Protein AF-A0AA36HQK8-F1 (afdb_monomer)

Organism: NCBI:txid2562239

Mean predicted aligned error: 10.28 Å

pLDDT: mean 77.45, std 20.71, range [26.75, 97.0]

Structure (mmCIF, N/CA/C/O backbone):
data_AF-A0AA36HQK8-F1
#
_entry.id   AF-A0AA36HQK8-F1
#
loop_
_atom_site.group_PDB
_atom_site.id
_atom_site.type_symbol
_atom_site.label_atom_id
_atom_site.label_alt_id
_atom_site.label_comp_id
_atom_site.label_asym_id
_atom_site.label_entity_id
_atom_site.label_seq_id
_atom_site.pdbx_PDB_ins_code
_atom_site.Cartn_x
_atom_site.Cartn_y
_atom_site.Cartn_z
_atom_site.occupancy
_atom_site.B_iso_or_equiv
_atom_site.auth_seq_id
_atom_site.auth_comp_id
_atom_site.auth_asym_id
_atom_site.auth_atom_id
_atom_site.pdbx_PDB_model_num
ATOM 1 N N . MET A 1 1 ? -2.367 -2.718 2.843 1.00 91.06 1 MET A N 1
ATOM 2 C CA . MET A 1 1 ? -2.441 -1.240 2.971 1.00 91.06 1 MET A CA 1
ATOM 3 C C . MET A 1 1 ? -1.876 -0.612 1.713 1.00 91.06 1 MET A C 1
ATOM 5 O O . MET A 1 1 ? -0.936 -1.169 1.162 1.00 91.06 1 MET A O 1
ATOM 9 N N . LEU A 1 2 ? -2.442 0.504 1.260 1.00 94.44 2 LEU A N 1
ATOM 10 C CA . LEU A 1 2 ? -1.928 1.263 0.122 1.00 94.44 2 LEU A CA 1
ATOM 11 C C . LEU A 1 2 ? -0.800 2.199 0.573 1.00 94.44 2 LEU A C 1
ATOM 13 O O . LEU A 1 2 ? -0.720 2.584 1.739 1.00 94.44 2 LEU A O 1
ATOM 17 N N . ARG A 1 3 ? 0.065 2.565 -0.368 1.00 92.31 3 ARG A N 1
ATOM 18 C CA . ARG A 1 3 ? 1.167 3.518 -0.203 1.00 92.31 3 ARG A CA 1
ATOM 19 C C . ARG A 1 3 ? 1.374 4.241 -1.529 1.00 92.31 3 ARG A C 1
ATOM 21 O O . ARG A 1 3 ? 1.108 3.632 -2.564 1.00 92.31 3 ARG A O 1
ATOM 28 N N . GLN A 1 4 ? 1.853 5.486 -1.499 1.00 91.44 4 GLN A N 1
ATOM 29 C CA . GLN A 1 4 ? 2.220 6.213 -2.719 1.00 91.44 4 GLN A CA 1
ATOM 30 C C . GLN A 1 4 ? 3.116 5.331 -3.613 1.00 91.44 4 GLN A C 1
ATOM 32 O O . GLN A 1 4 ? 4.116 4.816 -3.093 1.00 91.44 4 GLN A O 1
ATOM 37 N N . PRO A 1 5 ? 2.793 5.135 -4.908 1.00 91.75 5 PRO A N 1
ATOM 38 C CA . PRO A 1 5 ? 3.464 4.151 -5.763 1.00 91.75 5 PRO A CA 1
ATOM 39 C C . PRO A 1 5 ? 4.990 4.279 -5.773 1.00 91.75 5 PRO A C 1
ATOM 41 O O . PRO A 1 5 ? 5.706 3.312 -5.518 1.00 91.75 5 PRO A O 1
ATOM 44 N N . GLU A 1 6 ? 5.522 5.488 -5.937 1.00 90.12 6 GLU A N 1
ATOM 45 C CA . GLU A 1 6 ? 6.967 5.720 -5.989 1.00 90.12 6 GLU A CA 1
ATOM 46 C C . GLU A 1 6 ? 7.636 5.400 -4.645 1.00 90.12 6 GLU A C 1
ATOM 48 O O . GLU A 1 6 ? 8.726 4.832 -4.591 1.00 90.12 6 GLU A O 1
ATOM 53 N N . GLN A 1 7 ? 6.964 5.716 -3.535 1.00 89.69 7 GLN A N 1
ATOM 54 C CA . GLN A 1 7 ? 7.450 5.394 -2.193 1.00 89.69 7 GLN A CA 1
ATOM 55 C C . GLN A 1 7 ? 7.366 3.894 -1.894 1.00 89.69 7 GLN A C 1
ATOM 57 O O . GLN A 1 7 ? 8.200 3.374 -1.148 1.00 89.69 7 GLN A O 1
ATOM 62 N N . ARG A 1 8 ? 6.383 3.190 -2.468 1.00 90.50 8 ARG A N 1
ATOM 63 C CA . ARG A 1 8 ? 6.256 1.729 -2.404 1.00 90.50 8 ARG A CA 1
ATOM 64 C C . ARG A 1 8 ? 7.428 1.064 -3.122 1.00 90.50 8 ARG A C 1
ATOM 66 O O . ARG A 1 8 ? 8.119 0.266 -2.493 1.00 90.50 8 ARG A O 1
ATOM 73 N N . VAL A 1 9 ? 7.708 1.472 -4.359 1.00 89.44 9 VAL A N 1
ATOM 74 C CA . VAL A 1 9 ? 8.843 0.989 -5.161 1.00 89.44 9 VAL A CA 1
ATOM 75 C C . VAL A 1 9 ? 10.172 1.236 -4.448 1.00 89.44 9 VAL A C 1
ATOM 77 O O . VAL A 1 9 ? 10.951 0.304 -4.263 1.00 89.44 9 VAL A O 1
ATOM 80 N N . LEU A 1 10 ? 10.428 2.467 -3.989 1.00 88.81 10 LEU A N 1
ATOM 81 C CA . LEU A 1 10 ? 11.666 2.803 -3.274 1.00 88.81 10 LEU A CA 1
ATOM 82 C C . LEU A 1 10 ? 11.820 1.967 -2.004 1.00 88.81 10 LEU A C 1
ATOM 84 O O . LEU A 1 10 ? 12.882 1.411 -1.739 1.00 88.81 10 LEU A O 1
ATOM 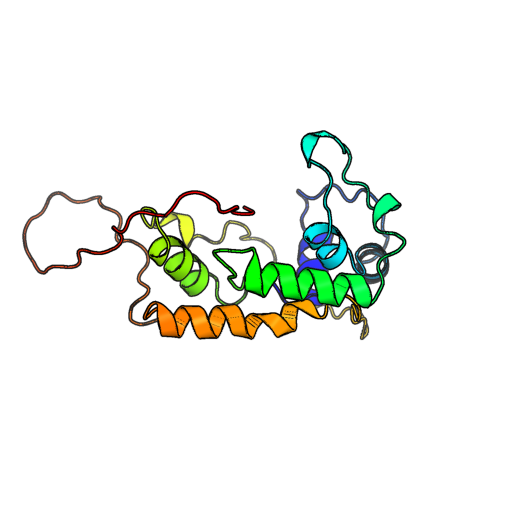88 N N . SER A 1 11 ? 10.745 1.836 -1.229 1.00 86.69 11 SER A N 1
ATOM 89 C CA . SER A 1 11 ? 10.781 1.029 -0.019 1.00 86.69 11 SER A CA 1
ATOM 90 C C . SER A 1 11 ? 11.040 -0.440 -0.293 1.00 86.69 11 SER A C 1
ATOM 92 O O . SER A 1 11 ? 11.666 -1.063 0.553 1.00 86.69 11 SER A O 1
ATOM 94 N N . ALA A 1 12 ? 10.538 -0.991 -1.398 1.00 86.81 12 ALA A N 1
ATOM 95 C CA . ALA A 1 12 ? 10.817 -2.366 -1.782 1.00 86.81 12 ALA A CA 1
ATOM 96 C C . ALA A 1 12 ? 12.273 -2.507 -2.242 1.00 86.81 12 ALA A C 1
ATOM 98 O O . ALA A 1 12 ? 12.980 -3.354 -1.711 1.00 86.81 12 ALA A O 1
ATOM 99 N N . TYR A 1 13 ? 12.746 -1.625 -3.133 1.00 87.38 13 TYR A N 1
ATOM 100 C CA . TYR A 1 13 ? 14.110 -1.623 -3.685 1.00 87.38 13 TYR A CA 1
ATOM 101 C C . TYR A 1 13 ? 15.212 -1.617 -2.619 1.00 87.38 13 TYR A C 1
ATOM 103 O O . TYR A 1 13 ? 16.259 -2.231 -2.773 1.00 87.38 13 TYR A O 1
ATOM 111 N N . PHE A 1 14 ? 15.000 -0.882 -1.536 1.00 85.81 14 PHE A N 1
ATOM 112 C CA . PHE A 1 14 ? 16.008 -0.710 -0.499 1.00 85.81 14 PHE A CA 1
ATOM 113 C C . PHE A 1 14 ? 15.762 -1.589 0.739 1.00 85.81 14 PHE A C 1
ATOM 115 O O . PHE A 1 14 ? 16.477 -1.436 1.732 1.00 85.81 14 PHE A O 1
ATOM 122 N N . ASP A 1 15 ? 14.751 -2.463 0.728 1.00 83.56 15 ASP A N 1
ATOM 123 C CA . ASP A 1 15 ? 14.510 -3.409 1.818 1.00 83.56 15 ASP A CA 1
ATOM 124 C C . ASP A 1 15 ? 15.453 -4.616 1.660 1.00 83.56 15 ASP A C 1
ATOM 126 O O . ASP A 1 15 ? 15.268 -5.424 0.751 1.00 83.56 15 ASP A O 1
ATOM 130 N N . PRO A 1 16 ? 16.451 -4.797 2.549 1.00 80.25 16 PRO A N 1
ATOM 131 C CA . PRO A 1 16 ? 17.422 -5.883 2.423 1.00 80.25 16 PRO A CA 1
ATOM 132 C C . PRO A 1 16 ? 16.808 -7.271 2.654 1.00 80.25 16 PRO A C 1
ATOM 134 O O . PRO A 1 16 ? 17.470 -8.277 2.400 1.00 80.25 16 PRO A O 1
ATOM 137 N N . SER A 1 17 ? 15.582 -7.344 3.186 1.00 76.25 17 SER A N 1
ATOM 138 C CA . SER A 1 17 ? 14.844 -8.600 3.342 1.00 76.25 17 SER A CA 1
ATOM 139 C C . SER A 1 17 ? 14.123 -9.023 2.064 1.00 76.25 17 SER A C 1
ATOM 141 O O . SER A 1 17 ? 13.784 -10.199 1.918 1.00 76.25 17 SER A O 1
ATOM 143 N N . PHE A 1 18 ? 13.918 -8.095 1.126 1.00 71.25 18 PHE A N 1
ATOM 144 C CA . PHE A 1 18 ? 13.283 -8.392 -0.143 1.00 71.25 18 PHE A CA 1
ATOM 145 C C . PHE A 1 18 ? 14.311 -9.009 -1.091 1.00 71.25 18 PHE A C 1
ATOM 147 O O . PHE A 1 18 ? 15.292 -8.382 -1.487 1.00 71.25 18 PHE A O 1
ATOM 154 N N . GLN A 1 19 ? 14.098 -10.269 -1.468 1.00 65.88 19 GLN A N 1
ATOM 155 C CA . GLN A 1 19 ? 14.876 -10.872 -2.543 1.00 65.88 19 GLN A CA 1
ATOM 156 C C . GLN A 1 19 ? 14.374 -10.286 -3.860 1.00 65.88 19 GLN A C 1
ATOM 158 O O . GLN A 1 19 ? 13.309 -10.661 -4.347 1.00 65.88 19 GLN A O 1
ATOM 163 N N . HIS A 1 20 ? 15.119 -9.340 -4.430 1.00 66.00 20 HIS A N 1
ATOM 164 C CA . HIS A 1 20 ? 14.813 -8.848 -5.768 1.00 66.00 20 HIS A CA 1
ATOM 165 C C . HIS A 1 20 ? 14.970 -10.003 -6.761 1.00 66.00 20 HIS A C 1
ATOM 167 O O . HIS A 1 20 ? 16.081 -10.447 -7.047 1.00 66.00 20 HIS A O 1
ATOM 173 N N . TYR A 1 21 ? 13.848 -10.504 -7.282 1.00 64.94 21 TYR A N 1
ATOM 174 C CA . TYR A 1 21 ? 13.846 -11.546 -8.313 1.00 64.94 21 TYR A CA 1
ATOM 175 C C . TYR A 1 21 ? 14.520 -11.080 -9.608 1.00 64.94 21 TYR A C 1
ATOM 177 O O . TYR A 1 21 ? 15.039 -11.900 -10.366 1.00 64.94 21 TYR A O 1
ATOM 185 N N . HIS A 1 22 ? 14.556 -9.766 -9.831 1.00 67.62 22 HIS A N 1
ATOM 186 C CA . HIS A 1 22 ? 15.327 -9.148 -10.894 1.00 67.62 22 HIS A CA 1
ATOM 187 C C . HIS A 1 22 ? 16.462 -8.325 -10.291 1.00 67.62 22 HIS A C 1
ATOM 189 O O . HIS A 1 22 ? 16.187 -7.396 -9.527 1.00 67.62 22 HIS A O 1
ATOM 195 N N . PRO A 1 23 ? 17.728 -8.635 -10.619 1.00 74.31 23 PRO A N 1
ATOM 196 C CA . PRO A 1 23 ? 18.802 -7.705 -10.339 1.00 74.31 23 PRO A CA 1
ATOM 197 C C . PRO A 1 23 ? 18.528 -6.429 -11.138 1.00 74.31 23 PRO A C 1
ATOM 199 O O . PRO A 1 23 ? 18.325 -6.482 -12.348 1.00 74.31 23 PRO A O 1
ATOM 202 N N . SER A 1 24 ? 18.492 -5.305 -10.442 1.00 83.31 24 SER A N 1
ATOM 203 C CA . SER A 1 24 ? 18.402 -3.973 -11.027 1.00 83.31 24 SER A CA 1
ATOM 204 C C . SER A 1 24 ? 19.570 -3.160 -10.497 1.00 83.31 24 SER A C 1
ATOM 206 O O . SER A 1 24 ? 19.800 -3.146 -9.285 1.00 83.31 24 SER A O 1
ATOM 208 N N . ASP A 1 25 ? 20.273 -2.459 -11.375 1.00 86.25 25 ASP A N 1
ATOM 209 C CA . ASP A 1 25 ? 21.445 -1.664 -11.006 1.00 86.25 25 ASP A CA 1
ATOM 210 C C . ASP A 1 25 ? 21.048 -0.322 -10.364 1.00 86.25 25 ASP A C 1
ATOM 212 O O . ASP A 1 25 ? 21.881 0.388 -9.792 1.00 86.25 25 ASP A O 1
ATOM 216 N N . SER A 1 26 ? 19.766 0.051 -10.456 1.00 90.25 26 SER A N 1
ATOM 217 C CA . SER A 1 26 ? 19.233 1.287 -9.888 1.00 90.25 26 SER A CA 1
ATOM 218 C C . SER A 1 26 ? 17.761 1.182 -9.484 1.00 90.25 26 SER A C 1
ATOM 220 O O . SER A 1 26 ? 16.998 0.396 -10.042 1.00 90.25 26 SER A O 1
ATOM 222 N N . ALA A 1 27 ? 17.331 2.069 -8.580 1.00 89.50 27 ALA A N 1
ATOM 223 C CA . ALA A 1 27 ? 15.929 2.189 -8.177 1.00 89.50 27 ALA A CA 1
ATOM 224 C C . ALA A 1 27 ? 14.989 2.555 -9.343 1.00 89.50 27 ALA A C 1
ATOM 226 O O . ALA A 1 27 ? 13.825 2.173 -9.328 1.00 89.50 27 ALA A O 1
ATOM 227 N N . LEU A 1 28 ? 15.479 3.288 -10.353 1.00 92.44 28 LEU A N 1
ATOM 228 C CA . LEU A 1 28 ? 14.686 3.636 -11.538 1.00 92.44 28 LEU A CA 1
ATOM 229 C C . LEU A 1 28 ? 14.453 2.415 -12.434 1.00 92.44 28 LEU A C 1
ATOM 231 O O . LEU A 1 28 ? 13.341 2.197 -12.899 1.00 92.44 28 LEU A O 1
ATOM 235 N N . GLU A 1 29 ? 15.488 1.606 -12.657 1.00 91.12 29 GLU A N 1
ATOM 236 C CA . GLU A 1 29 ? 15.342 0.341 -13.383 1.00 91.12 29 GLU A CA 1
ATOM 237 C C . GLU A 1 29 ? 14.384 -0.600 -12.646 1.00 91.12 29 GLU A C 1
ATOM 239 O O . GLU A 1 29 ? 13.479 -1.161 -13.260 1.00 91.12 29 GLU A O 1
ATOM 244 N N . TYR A 1 30 ? 14.515 -0.691 -11.319 1.00 90.19 30 TYR A N 1
ATOM 245 C CA . TYR A 1 30 ? 13.578 -1.439 -10.488 1.00 90.19 30 TYR A CA 1
ATOM 246 C C . TYR A 1 30 ? 12.136 -0.929 -10.624 1.00 90.19 30 TYR A C 1
ATOM 248 O O . TYR A 1 30 ? 11.220 -1.732 -10.760 1.00 90.19 30 TYR A O 1
ATOM 256 N N . ALA A 1 31 ? 11.923 0.390 -10.661 1.00 91.62 31 ALA A N 1
ATOM 257 C CA . ALA A 1 31 ? 10.598 0.986 -10.840 1.00 91.62 31 ALA A CA 1
ATOM 258 C C . ALA A 1 31 ? 9.926 0.569 -12.157 1.00 91.62 31 ALA A C 1
ATOM 260 O O . ALA A 1 31 ? 8.733 0.274 -12.183 1.00 91.62 31 ALA A O 1
ATOM 261 N N . HIS A 1 32 ? 10.696 0.492 -13.245 1.00 90.44 32 HIS A N 1
ATOM 262 C CA . HIS A 1 32 ? 10.189 -0.001 -14.526 1.00 90.44 32 HIS A CA 1
ATOM 263 C C . HIS A 1 32 ? 9.825 -1.488 -14.487 1.00 90.44 32 HIS A C 1
ATOM 265 O O . HIS A 1 32 ? 8.866 -1.892 -15.135 1.00 90.44 32 HIS A O 1
ATOM 271 N N . ILE A 1 33 ? 10.564 -2.293 -13.721 1.00 87.69 33 ILE A N 1
ATOM 272 C CA . ILE A 1 33 ? 10.259 -3.716 -13.521 1.00 87.69 33 ILE A CA 1
ATOM 273 C C . ILE A 1 33 ? 9.001 -3.893 -12.657 1.00 87.69 33 ILE A C 1
ATOM 275 O O . ILE A 1 33 ? 8.210 -4.795 -12.910 1.00 87.69 33 ILE A O 1
ATOM 279 N N . ASP A 1 34 ? 8.807 -3.033 -11.657 1.00 88.38 34 ASP A N 1
ATOM 280 C CA . ASP A 1 34 ? 7.681 -3.088 -10.713 1.00 88.38 34 ASP A CA 1
ATOM 281 C C . ASP A 1 34 ? 6.390 -2.438 -11.251 1.00 88.38 34 ASP A C 1
ATOM 283 O O . ASP A 1 34 ? 5.358 -2.447 -10.578 1.00 88.38 34 ASP A O 1
ATOM 287 N N . THR A 1 35 ? 6.438 -1.860 -12.457 1.00 90.12 35 THR A N 1
ATOM 288 C CA . THR A 1 35 ? 5.304 -1.147 -13.065 1.00 90.12 35 THR A CA 1
ATOM 289 C C . THR A 1 35 ? 4.093 -2.069 -13.201 1.00 90.12 35 THR A C 1
ATOM 291 O O . THR A 1 35 ? 4.190 -3.157 -13.765 1.00 90.12 35 THR A O 1
ATOM 294 N N . GLY A 1 36 ? 2.939 -1.637 -12.689 1.00 90.44 36 GLY A N 1
ATOM 295 C CA . GLY A 1 36 ? 1.689 -2.397 -12.744 1.00 90.44 36 GLY A CA 1
ATOM 296 C C . GLY A 1 36 ? 1.632 -3.609 -11.807 1.00 90.44 36 GLY A C 1
ATOM 297 O O . GLY A 1 36 ? 0.609 -4.298 -11.773 1.00 90.44 36 GLY A O 1
ATOM 298 N N . LEU A 1 37 ? 2.669 -3.874 -11.000 1.00 88.88 37 LEU A N 1
ATOM 299 C CA . LEU A 1 37 ? 2.714 -5.074 -10.164 1.00 88.88 37 LEU A CA 1
ATOM 300 C C . LEU A 1 37 ? 1.581 -5.115 -9.132 1.00 88.88 37 LEU A C 1
ATOM 302 O O . LEU A 1 37 ? 0.961 -6.161 -8.950 1.00 88.88 37 LEU A O 1
ATOM 306 N N . THR A 1 38 ? 1.261 -3.990 -8.485 1.00 90.62 38 THR A N 1
ATOM 307 C CA . THR A 1 38 ? 0.157 -3.951 -7.507 1.00 90.62 38 THR A CA 1
ATOM 308 C C . THR A 1 38 ? -1.186 -4.237 -8.162 1.00 90.62 38 THR A C 1
ATOM 310 O O . THR A 1 38 ? -2.018 -4.939 -7.590 1.00 90.62 38 THR A O 1
ATOM 313 N N . VAL A 1 39 ? -1.401 -3.705 -9.368 1.00 93.19 39 VAL A N 1
ATOM 314 C CA . VAL A 1 39 ? -2.618 -3.958 -10.141 1.00 93.19 39 VAL A CA 1
ATOM 315 C C . VAL A 1 39 ? -2.727 -5.443 -10.444 1.00 93.19 39 VAL A C 1
ATOM 317 O O . VAL A 1 39 ? -3.738 -6.044 -10.094 1.00 93.19 39 VAL A O 1
ATOM 320 N N . CYS A 1 40 ? -1.659 -6.040 -10.978 1.00 91.00 40 CYS A N 1
ATOM 321 C CA . CYS A 1 40 ? -1.598 -7.473 -11.237 1.00 91.00 40 CYS A CA 1
ATOM 322 C C . CYS A 1 40 ? -1.925 -8.292 -9.983 1.00 91.00 40 CYS A C 1
ATOM 324 O O . CYS A 1 40 ? -2.761 -9.185 -10.032 1.00 91.00 40 CYS A O 1
ATOM 326 N N . GLN A 1 41 ? -1.315 -7.968 -8.838 1.00 87.12 41 GLN A N 1
ATOM 327 C CA . GLN A 1 41 ? -1.554 -8.671 -7.573 1.00 87.12 41 GLN A CA 1
ATOM 328 C C . GLN A 1 41 ? -3.014 -8.590 -7.110 1.00 87.12 41 GLN A C 1
ATOM 330 O O . GLN A 1 41 ? -3.524 -9.543 -6.526 1.00 87.12 41 GLN A O 1
ATOM 335 N N . LEU A 1 42 ? -3.692 -7.466 -7.353 1.00 90.62 42 LEU A N 1
ATOM 336 C CA . LEU A 1 42 ? -5.093 -7.282 -6.974 1.00 90.62 42 LEU A CA 1
ATOM 337 C C . LEU A 1 42 ? -6.060 -7.965 -7.945 1.00 90.62 42 LEU A C 1
ATOM 339 O O . LEU A 1 42 ? -7.106 -8.455 -7.511 1.00 90.62 42 LEU A O 1
ATOM 343 N N . THR A 1 43 ? -5.738 -8.004 -9.237 1.00 91.62 43 THR A N 1
ATOM 344 C CA . THR A 1 43 ? -6.546 -8.691 -10.256 1.00 91.62 43 THR A CA 1
ATOM 345 C C . THR A 1 43 ? -6.236 -10.179 -10.370 1.00 91.62 43 THR A C 1
ATOM 347 O O . THR A 1 43 ? -6.974 -10.909 -11.029 1.00 91.62 43 THR A O 1
ATOM 350 N N . TRP A 1 44 ? -5.192 -10.648 -9.689 1.00 86.69 44 TRP A N 1
ATOM 351 C CA . TRP A 1 44 ? -4.779 -12.038 -9.703 1.00 86.69 44 TRP A CA 1
ATOM 352 C C . TRP A 1 44 ? -5.861 -12.970 -9.151 1.00 86.69 44 TRP A C 1
ATOM 354 O O . TRP A 1 44 ? -6.240 -12.883 -7.984 1.00 86.69 44 TRP A O 1
ATOM 364 N N . ASP A 1 45 ? -6.329 -13.898 -9.984 1.00 82.38 45 ASP A N 1
ATOM 365 C CA . ASP A 1 45 ? -7.386 -14.853 -9.621 1.00 82.38 45 ASP A CA 1
ATOM 366 C C . ASP A 1 45 ? -6.874 -16.262 -9.309 1.00 82.38 45 ASP A C 1
ATOM 368 O O . ASP A 1 45 ? -7.661 -17.131 -8.923 1.00 82.38 45 ASP A O 1
ATOM 372 N N . LYS A 1 46 ? -5.570 -16.523 -9.469 1.00 75.19 46 LYS A N 1
ATOM 373 C CA . LYS A 1 46 ? -5.017 -17.845 -9.148 1.00 75.19 46 LYS A CA 1
ATOM 374 C C . LYS A 1 46 ? -4.690 -17.956 -7.653 1.00 75.19 46 LYS A C 1
ATOM 376 O O . LYS A 1 46 ? -4.305 -16.959 -7.038 1.00 75.19 46 LYS A O 1
ATOM 381 N N . PRO A 1 47 ? -4.790 -19.158 -7.065 1.00 69.44 47 PRO A N 1
ATOM 382 C CA . PRO A 1 47 ? -4.355 -19.402 -5.694 1.00 69.44 47 PRO A CA 1
ATOM 383 C C . PRO A 1 47 ? -2.870 -19.050 -5.495 1.00 69.44 47 PRO A C 1
ATOM 385 O O . PRO A 1 47 ? -2.037 -19.348 -6.351 1.00 69.44 47 PRO A O 1
ATOM 388 N N . LEU A 1 48 ? -2.533 -18.411 -4.368 1.00 59.81 48 LEU A N 1
ATOM 389 C CA . LEU A 1 48 ? -1.159 -17.982 -4.053 1.00 59.81 48 LEU A CA 1
ATOM 390 C C . LEU A 1 48 ? -0.181 -19.161 -3.881 1.00 59.81 48 LEU A C 1
ATOM 392 O O . LEU A 1 48 ? 1.020 -18.989 -4.058 1.00 59.81 48 LEU A O 1
ATOM 396 N N . ASP A 1 49 ? -0.680 -20.349 -3.542 1.00 64.12 49 ASP A N 1
ATOM 397 C CA . ASP A 1 49 ? 0.089 -21.579 -3.328 1.00 64.12 49 ASP A CA 1
ATOM 398 C C . ASP A 1 49 ? 0.461 -22.315 -4.624 1.00 64.12 49 ASP A C 1
ATOM 400 O O . ASP A 1 49 ? 1.335 -23.182 -4.611 1.00 64.12 49 ASP A O 1
ATOM 404 N N . GLU A 1 50 ? -0.150 -21.957 -5.754 1.00 61.03 50 GLU A N 1
ATOM 405 C CA . GLU A 1 50 ? 0.143 -22.571 -7.054 1.00 61.03 50 GLU A CA 1
ATOM 406 C C . GLU A 1 50 ? 1.290 -21.881 -7.806 1.00 61.03 50 GLU A C 1
ATOM 408 O O . GLU A 1 50 ? 1.679 -22.332 -8.887 1.00 61.03 50 GLU A O 1
ATOM 413 N N . VAL A 1 51 ? 1.839 -20.789 -7.264 1.00 55.28 51 VAL A N 1
ATOM 414 C CA . VAL A 1 51 ? 2.753 -19.920 -8.011 1.00 55.28 51 VAL A CA 1
ATOM 415 C C . VAL A 1 51 ? 3.926 -19.456 -7.155 1.00 55.28 51 VAL A C 1
ATOM 417 O O . VAL A 1 51 ? 4.081 -18.280 -6.833 1.00 55.28 51 VAL A O 1
ATOM 420 N N . GLU A 1 52 ? 4.794 -20.405 -6.804 1.00 54.56 52 GLU A N 1
ATOM 421 C CA . GLU A 1 52 ? 6.168 -20.075 -6.432 1.00 54.56 52 GLU A CA 1
ATOM 422 C C . GLU A 1 52 ? 7.122 -20.202 -7.632 1.00 54.56 52 GLU A C 1
ATOM 424 O O . GLU A 1 52 ? 7.127 -21.235 -8.312 1.00 54.56 52 GLU A O 1
ATOM 429 N N . PRO A 1 53 ? 7.989 -19.198 -7.865 1.00 56.06 53 PRO A N 1
ATOM 430 C CA . PRO A 1 53 ? 7.958 -17.854 -7.283 1.00 56.06 53 PRO A CA 1
ATOM 431 C C . PRO A 1 53 ? 6.872 -16.992 -7.950 1.00 56.06 53 PRO A C 1
ATOM 433 O O . PRO A 1 53 ? 6.620 -17.158 -9.145 1.00 56.06 53 PRO A O 1
ATOM 436 N N . LEU A 1 54 ? 6.269 -16.065 -7.184 1.00 55.16 54 LEU A N 1
ATOM 437 C CA . LEU A 1 54 ? 5.275 -15.087 -7.658 1.00 55.16 54 LEU A CA 1
ATOM 438 C C . LEU A 1 54 ? 5.671 -14.571 -9.050 1.00 55.16 54 LEU A C 1
ATOM 440 O O . LEU A 1 54 ? 6.749 -13.981 -9.195 1.00 55.16 54 LEU A O 1
ATOM 444 N N . PRO A 1 55 ? 4.870 -14.812 -10.097 1.00 54.50 55 PRO A N 1
ATOM 445 C CA . PRO A 1 55 ? 5.359 -14.649 -11.447 1.00 54.50 55 PRO A CA 1
ATOM 446 C C . PRO A 1 55 ? 5.233 -13.182 -11.845 1.00 54.50 55 PRO A C 1
ATOM 448 O O . PRO A 1 55 ? 4.281 -12.779 -12.504 1.00 54.50 55 PRO A O 1
ATOM 451 N N . LEU A 1 56 ? 6.273 -12.397 -11.566 1.00 57.22 56 LEU A N 1
ATOM 452 C CA . LEU A 1 56 ? 6.526 -11.136 -12.278 1.00 57.22 56 LEU A CA 1
ATOM 453 C C . LEU A 1 56 ? 6.423 -11.334 -13.804 1.00 57.22 56 LEU A C 1
ATOM 455 O O . LEU A 1 56 ? 5.973 -10.451 -14.522 1.00 57.22 56 LEU A O 1
ATOM 459 N N . LYS A 1 57 ? 6.745 -12.542 -14.294 1.00 59.09 57 LYS A N 1
ATOM 460 C CA . LYS A 1 57 ? 6.582 -12.943 -15.697 1.00 59.09 57 LYS A CA 1
ATOM 461 C C . LYS A 1 57 ? 5.127 -12.960 -16.184 1.00 59.09 57 LYS A C 1
ATOM 463 O O . LYS A 1 57 ? 4.894 -12.712 -17.359 1.00 59.09 57 LYS A O 1
ATOM 468 N N . GLU A 1 58 ? 4.170 -13.298 -15.330 1.00 68.81 58 GLU A N 1
ATOM 469 C CA . GLU A 1 58 ? 2.751 -13.341 -15.707 1.00 68.81 58 GLU A CA 1
ATOM 470 C C . GLU A 1 58 ? 2.064 -11.980 -15.499 1.00 68.81 58 GLU A C 1
ATOM 472 O O . GLU A 1 58 ? 0.983 -11.765 -16.031 1.00 68.81 58 GLU A O 1
ATOM 477 N N . CYS A 1 59 ? 2.722 -11.042 -14.812 1.00 78.44 59 CYS A N 1
ATOM 478 C CA . CYS A 1 59 ? 2.310 -9.640 -14.716 1.00 78.44 59 CYS A CA 1
ATOM 479 C C . CYS A 1 59 ? 2.870 -8.760 -15.850 1.00 78.44 59 CYS A C 1
ATOM 481 O O . CYS A 1 59 ? 2.845 -7.539 -15.743 1.00 78.44 59 CYS A O 1
ATOM 483 N N . ALA A 1 60 ? 3.406 -9.351 -16.924 1.00 73.69 60 ALA A N 1
ATOM 484 C CA . ALA A 1 60 ? 3.995 -8.596 -18.032 1.00 73.69 60 ALA A CA 1
ATOM 485 C C . ALA A 1 60 ? 2.953 -7.849 -18.890 1.00 73.69 60 ALA A C 1
ATOM 487 O O . ALA A 1 60 ? 3.306 -6.878 -19.555 1.00 73.69 60 ALA A O 1
ATOM 488 N N . ASP A 1 61 ? 1.691 -8.285 -18.848 1.00 84.06 61 ASP A N 1
ATOM 489 C CA . ASP A 1 61 ? 0.616 -7.826 -19.735 1.00 84.06 61 ASP A CA 1
ATOM 490 C C . ASP A 1 61 ? -0.496 -7.076 -18.967 1.00 84.06 61 ASP A C 1
ATOM 492 O O . ASP A 1 61 ? -1.676 -7.264 -19.245 1.00 84.06 61 ASP A O 1
ATOM 496 N N . VAL A 1 62 ? -0.140 -6.257 -17.967 1.00 90.25 62 VAL A N 1
ATOM 497 C CA . VAL A 1 62 ? -1.116 -5.426 -17.232 1.00 90.25 62 VAL A CA 1
ATOM 498 C C . VAL A 1 62 ? -1.579 -4.260 -18.105 1.00 90.25 62 VAL A C 1
ATOM 500 O O . VAL A 1 62 ? -0.769 -3.460 -18.576 1.00 90.25 62 VAL A O 1
ATOM 503 N N . GLU A 1 63 ? -2.892 -4.119 -18.265 1.00 92.56 63 GLU A N 1
ATOM 504 C CA . GLU A 1 63 ? -3.529 -3.049 -19.029 1.00 92.56 63 GLU A CA 1
ATOM 505 C C . GLU A 1 63 ? -4.374 -2.117 -18.136 1.00 92.56 63 GLU A C 1
ATOM 507 O O . GLU A 1 63 ? -4.619 -2.359 -16.954 1.00 92.56 63 GLU A O 1
ATOM 512 N N . GLU A 1 64 ? -4.878 -1.022 -18.711 1.00 92.75 64 GLU A N 1
ATOM 513 C CA . GLU A 1 64 ? -5.774 -0.080 -18.017 1.00 92.75 64 GLU A CA 1
ATOM 514 C C . GLU A 1 64 ? -7.063 -0.760 -17.511 1.00 92.75 64 GLU A C 1
ATOM 516 O O . GLU A 1 64 ? -7.597 -0.408 -16.456 1.00 92.75 64 GLU A O 1
ATOM 521 N N . ALA A 1 65 ? -7.548 -1.780 -18.228 1.00 93.94 65 ALA A N 1
ATOM 522 C CA . ALA A 1 65 ? -8.694 -2.577 -17.800 1.00 93.94 65 ALA A CA 1
ATOM 523 C C . ALA A 1 65 ? -8.431 -3.303 -16.467 1.00 93.94 65 ALA A C 1
ATOM 525 O O . ALA A 1 65 ? -9.328 -3.364 -15.622 1.00 93.94 65 ALA A O 1
ATOM 526 N N . ASP A 1 66 ? -7.204 -3.781 -16.242 1.00 93.88 66 ASP A N 1
ATOM 527 C CA . ASP A 1 66 ? -6.811 -4.404 -14.978 1.00 93.88 66 ASP A CA 1
ATOM 528 C C . ASP A 1 66 ? -6.776 -3.377 -13.848 1.00 93.88 66 ASP A C 1
ATOM 530 O O . ASP A 1 66 ? -7.247 -3.653 -12.747 1.00 93.88 66 ASP A O 1
ATOM 534 N N . ALA A 1 67 ? -6.301 -2.156 -14.114 1.00 94.00 67 ALA A N 1
ATO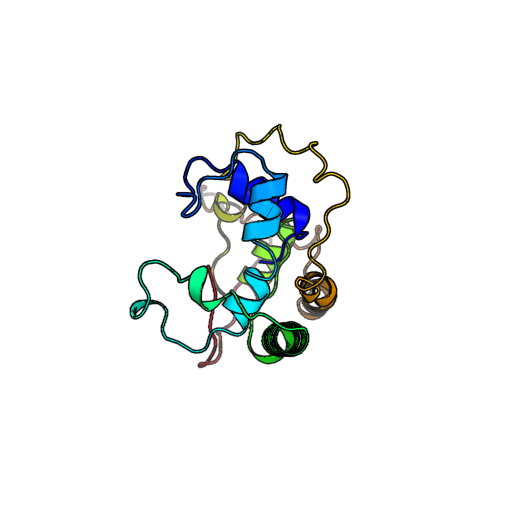M 535 C CA . ALA A 1 67 ? -6.309 -1.084 -13.118 1.00 94.00 67 ALA A CA 1
ATOM 536 C C . ALA A 1 67 ? -7.741 -0.748 -12.660 1.00 94.00 67 ALA A C 1
ATOM 538 O O . ALA A 1 67 ? -7.999 -0.570 -11.464 1.00 94.00 67 ALA A O 1
ATOM 539 N N . HIS A 1 68 ? -8.703 -0.731 -13.590 1.00 95.00 68 HIS A N 1
ATOM 540 C CA . HIS A 1 68 ? -10.120 -0.561 -13.261 1.00 95.00 68 HIS A CA 1
ATOM 541 C C . HIS A 1 68 ? -10.686 -1.718 -12.435 1.00 95.00 68 HIS A C 1
ATOM 543 O O . HIS A 1 68 ? -11.454 -1.480 -11.496 1.00 95.00 68 HIS A O 1
ATOM 549 N N . GLU A 1 69 ? -10.314 -2.955 -12.757 1.00 95.62 69 GLU A N 1
ATOM 550 C CA . GLU A 1 69 ? -10.744 -4.130 -12.002 1.00 95.62 69 GLU A CA 1
ATOM 551 C C . GLU A 1 69 ? -10.123 -4.158 -10.598 1.00 95.62 69 GLU A C 1
ATOM 553 O O . GLU A 1 69 ? -10.839 -4.379 -9.621 1.00 95.62 69 GLU A O 1
ATOM 558 N N . ALA A 1 70 ? -8.836 -3.837 -10.455 1.00 95.44 70 ALA A N 1
ATOM 559 C CA . ALA A 1 70 ? -8.169 -3.695 -9.162 1.00 95.44 70 ALA A CA 1
ATOM 560 C C . ALA A 1 70 ? -8.869 -2.647 -8.284 1.00 95.44 70 ALA A C 1
ATOM 562 O O . ALA A 1 70 ? -9.183 -2.904 -7.119 1.00 95.44 70 ALA A O 1
ATOM 563 N N . ALA A 1 71 ? -9.196 -1.487 -8.859 1.00 95.88 71 ALA A N 1
ATOM 564 C CA . ALA A 1 71 ? -9.948 -0.440 -8.178 1.00 95.88 71 ALA A CA 1
ATOM 565 C C . ALA A 1 71 ? -11.353 -0.909 -7.751 1.00 95.88 71 ALA A C 1
ATOM 567 O O . ALA A 1 71 ? -11.788 -0.650 -6.625 1.00 95.88 71 ALA A O 1
ATOM 568 N N . ARG A 1 72 ? -12.065 -1.648 -8.616 1.00 96.12 72 ARG A N 1
ATOM 569 C CA . ARG A 1 72 ? -13.363 -2.250 -8.276 1.00 96.12 72 ARG A CA 1
ATOM 570 C C . ARG A 1 72 ? -13.227 -3.240 -7.117 1.00 96.12 72 ARG A C 1
ATOM 572 O O . ARG A 1 72 ? -14.019 -3.178 -6.177 1.00 96.12 72 ARG A O 1
ATOM 579 N N . ARG A 1 73 ? -12.209 -4.106 -7.137 1.00 95.31 73 ARG A N 1
ATOM 580 C CA . ARG A 1 73 ? -11.932 -5.063 -6.055 1.00 95.31 73 ARG A CA 1
ATOM 581 C C . ARG A 1 73 ? -11.660 -4.352 -4.740 1.00 95.31 73 ARG A C 1
ATOM 583 O O . ARG A 1 73 ? -12.270 -4.730 -3.747 1.00 95.31 73 ARG A O 1
ATOM 590 N N . LEU A 1 74 ? -10.849 -3.293 -4.723 1.00 95.62 74 LEU A N 1
ATOM 591 C CA . LEU A 1 74 ? -10.630 -2.479 -3.518 1.00 95.62 74 LEU A CA 1
ATOM 592 C C . LEU A 1 74 ? -11.937 -1.909 -2.952 1.00 95.62 74 LEU A C 1
ATOM 594 O O . LEU A 1 74 ? -12.133 -1.922 -1.740 1.00 95.62 74 LEU A O 1
ATOM 598 N N . ARG A 1 75 ? -12.844 -1.444 -3.820 1.00 94.88 75 ARG A N 1
ATOM 599 C CA . ARG A 1 75 ? -14.136 -0.868 -3.413 1.00 94.88 75 ARG A CA 1
ATOM 600 C C . ARG A 1 75 ? -15.142 -1.896 -2.900 1.00 94.88 75 ARG A C 1
ATOM 602 O O . ARG A 1 75 ? -15.929 -1.572 -2.015 1.00 94.88 75 ARG A O 1
ATOM 609 N N . GLU A 1 76 ? -15.163 -3.091 -3.480 1.00 94.50 76 GLU A N 1
ATOM 610 C CA . GLU A 1 76 ? -16.268 -4.046 -3.295 1.00 94.50 76 GLU A CA 1
ATOM 611 C C . GLU A 1 76 ? -15.860 -5.337 -2.573 1.00 94.50 76 GLU A C 1
ATOM 613 O O . GLU A 1 76 ? -16.702 -5.983 -1.954 1.00 94.50 76 GLU A O 1
ATOM 618 N N . GLY A 1 77 ? -14.590 -5.730 -2.662 1.00 92.50 77 GLY A N 1
ATOM 619 C CA . GLY A 1 77 ? -14.082 -7.020 -2.188 1.00 92.50 77 GLY A CA 1
ATOM 620 C C . GLY A 1 77 ? -13.280 -6.961 -0.888 1.00 92.50 77 GLY A C 1
ATOM 621 O O . GLY A 1 77 ? -13.171 -7.975 -0.200 1.00 92.50 77 GLY A O 1
ATOM 622 N N . PHE A 1 78 ? -12.738 -5.797 -0.522 1.00 92.88 78 PHE A N 1
ATOM 623 C CA . PHE A 1 78 ? -11.927 -5.643 0.686 1.00 92.88 78 PHE A CA 1
ATOM 624 C C . PHE A 1 78 ? -12.750 -5.087 1.850 1.00 92.88 78 PHE A C 1
ATOM 626 O O . PHE A 1 78 ? -13.411 -4.060 1.729 1.00 92.88 78 PHE A O 1
ATOM 633 N N . VAL A 1 79 ? -12.648 -5.726 3.021 1.00 91.62 79 VAL A N 1
ATOM 634 C CA . VAL A 1 79 ? -13.221 -5.184 4.273 1.00 91.62 79 VAL A CA 1
ATOM 635 C C . VAL A 1 79 ? -12.459 -3.983 4.796 1.00 91.62 79 VAL A C 1
ATOM 637 O O . VAL A 1 79 ? -13.009 -3.167 5.528 1.00 91.62 79 VAL A O 1
ATOM 640 N N . PHE A 1 80 ? -11.178 -3.901 4.455 1.00 94.56 80 PHE A N 1
ATOM 641 C CA . PHE A 1 80 ? -10.261 -2.924 4.995 1.00 94.56 80 PHE A CA 1
ATOM 642 C C . PHE A 1 80 ? -9.311 -2.444 3.906 1.00 94.56 80 PHE A C 1
ATOM 644 O O . PHE A 1 80 ? -8.649 -3.239 3.240 1.00 94.56 80 PHE A O 1
ATOM 651 N N . VAL A 1 81 ? -9.212 -1.123 3.789 1.00 96.38 81 VAL A N 1
ATOM 652 C CA . VAL A 1 81 ? -8.209 -0.426 2.989 1.00 96.38 81 VAL A CA 1
ATOM 653 C C . VAL A 1 81 ? -7.640 0.675 3.879 1.00 96.38 81 VAL A C 1
ATOM 655 O O . VAL A 1 81 ? -8.364 1.592 4.261 1.00 96.38 81 VAL A O 1
ATOM 658 N N . GLY A 1 82 ? -6.366 0.548 4.248 1.00 95.88 82 GLY A N 1
ATOM 659 C CA . GLY A 1 82 ? -5.610 1.535 5.029 1.00 95.88 82 GLY A CA 1
ATOM 660 C C . GLY A 1 82 ? -4.470 2.153 4.222 1.00 95.88 82 GLY A C 1
ATOM 661 O O . GLY A 1 82 ? -4.126 1.625 3.162 1.00 95.88 82 GLY A O 1
ATOM 662 N N . LEU A 1 83 ? -3.870 3.224 4.741 1.00 96.12 83 LEU A N 1
ATOM 663 C CA . LEU A 1 83 ? -2.720 3.923 4.161 1.00 96.12 83 LEU A CA 1
ATOM 664 C C . LEU A 1 83 ? -1.483 3.775 5.046 1.00 96.12 83 LEU A C 1
ATOM 666 O O . LEU A 1 83 ? -1.545 3.981 6.255 1.00 96.12 83 LEU A O 1
ATOM 670 N N . VAL A 1 84 ? -0.339 3.483 4.432 1.00 92.31 84 VAL A N 1
ATOM 671 C CA . VAL A 1 84 ? 0.945 3.409 5.144 1.00 92.31 84 VAL A CA 1
ATOM 672 C C . VAL A 1 84 ? 1.351 4.778 5.697 1.00 92.31 84 VAL A C 1
ATOM 674 O O . VAL A 1 84 ? 1.926 4.843 6.780 1.00 92.31 84 VAL A O 1
ATOM 677 N N . GLU A 1 85 ? 1.035 5.868 4.993 1.00 90.88 85 GLU A N 1
ATOM 678 C CA . GLU A 1 85 ? 1.322 7.234 5.451 1.00 90.88 85 GLU A CA 1
ATOM 679 C C . GLU A 1 85 ? 0.504 7.640 6.692 1.00 90.88 85 GLU A C 1
ATOM 681 O O . GLU A 1 85 ? 0.934 8.505 7.448 1.00 90.88 85 GLU A O 1
ATOM 686 N N . GLU A 1 86 ? -0.634 6.982 6.927 1.00 93.56 86 GLU A N 1
ATOM 687 C CA . GLU A 1 86 ? -1.530 7.181 8.075 1.00 93.56 86 GLU A CA 1
ATOM 688 C C . GLU A 1 86 ? -1.592 5.884 8.901 1.00 93.56 86 GLU A C 1
ATOM 690 O O . GLU A 1 86 ? -2.670 5.337 9.163 1.00 93.56 86 GLU A O 1
ATOM 695 N N . TRP A 1 87 ? -0.416 5.341 9.244 1.00 92.19 87 TRP A N 1
ATOM 696 C CA . TRP A 1 87 ? -0.260 4.026 9.879 1.00 92.19 87 TRP A CA 1
ATOM 697 C C . TRP A 1 87 ? -1.149 3.862 11.116 1.00 92.19 87 TRP A C 1
ATOM 699 O O . TRP A 1 87 ? -1.981 2.958 11.162 1.00 92.19 87 TRP A O 1
ATOM 709 N N . ASP A 1 88 ? -1.033 4.771 12.084 1.00 92.44 88 ASP A N 1
ATOM 710 C CA . ASP A 1 88 ? -1.754 4.691 13.358 1.00 92.44 88 ASP A CA 1
ATOM 711 C C . ASP A 1 88 ? -3.275 4.642 13.147 1.00 92.44 88 ASP A C 1
ATOM 713 O O . ASP A 1 88 ? -3.967 3.785 13.703 1.00 92.44 88 ASP A O 1
ATOM 717 N N . LEU A 1 89 ? -3.801 5.515 12.282 1.00 94.56 89 LEU A N 1
ATOM 718 C CA . LEU A 1 89 ? -5.223 5.549 11.942 1.00 94.56 89 LEU A CA 1
ATOM 719 C C . LEU A 1 89 ? -5.663 4.293 11.185 1.00 94.56 89 LEU A C 1
ATOM 721 O O . LEU A 1 89 ? -6.765 3.797 11.419 1.00 94.56 89 LEU A O 1
ATOM 725 N N . SER A 1 90 ? -4.806 3.751 10.321 1.00 95.31 90 SER A N 1
ATOM 726 C CA . SER A 1 90 ? -5.055 2.500 9.600 1.00 95.31 90 SER A CA 1
ATOM 727 C C . SER A 1 90 ? -5.164 1.312 10.548 1.00 95.31 90 SER A C 1
ATOM 729 O O . SER A 1 90 ? -6.117 0.540 10.445 1.00 95.31 90 SER A O 1
ATOM 731 N N . ILE A 1 91 ? -4.258 1.201 11.519 1.00 93.38 91 ILE A N 1
ATOM 732 C CA . ILE A 1 91 ? -4.303 0.170 12.561 1.00 93.38 91 ILE A CA 1
ATOM 733 C C . ILE A 1 91 ? -5.554 0.339 13.430 1.00 93.38 91 ILE A C 1
ATOM 735 O O . ILE A 1 91 ? -6.310 -0.612 13.632 1.00 93.38 91 ILE A O 1
ATOM 739 N N . CYS A 1 92 ? -5.852 1.558 13.880 1.00 93.06 92 CYS A N 1
ATOM 740 C CA . CYS A 1 92 ? -7.072 1.836 14.637 1.00 93.06 92 CYS A CA 1
ATOM 741 C C . CYS A 1 92 ? -8.344 1.459 13.867 1.00 93.06 92 CYS A C 1
ATOM 743 O O . CYS A 1 92 ? -9.232 0.816 14.431 1.00 93.06 92 CYS A O 1
ATOM 745 N N . LEU A 1 93 ? -8.432 1.820 12.586 1.00 94.81 93 LEU A N 1
ATOM 746 C CA . LEU A 1 93 ? -9.551 1.453 11.724 1.00 94.81 93 LEU A CA 1
ATOM 747 C C . LEU A 1 93 ? -9.662 -0.066 11.567 1.00 94.81 93 LEU A C 1
ATOM 749 O O . LEU A 1 93 ? -10.756 -0.609 11.714 1.00 94.81 93 LEU A O 1
ATOM 753 N N . PHE A 1 94 ? -8.547 -0.759 11.340 1.00 94.81 94 PHE A N 1
ATOM 754 C CA . PHE A 1 94 ? -8.520 -2.217 11.263 1.00 94.81 94 PHE A CA 1
ATOM 755 C C . PHE A 1 94 ? -9.101 -2.856 12.535 1.00 94.81 94 PHE A C 1
ATOM 757 O O . PHE A 1 94 ? -10.026 -3.665 12.455 1.00 94.81 94 PHE A O 1
ATOM 764 N N . HIS A 1 95 ? -8.676 -2.406 13.717 1.00 91.75 95 HIS A N 1
ATOM 765 C CA . HIS A 1 95 ? -9.207 -2.916 14.986 1.00 91.75 95 HIS A CA 1
ATOM 766 C C . HIS A 1 95 ? -10.655 -2.499 15.281 1.00 91.75 95 HIS A C 1
ATOM 768 O O . HIS A 1 95 ? -11.353 -3.185 16.032 1.00 91.75 95 HIS A O 1
ATOM 774 N N . LYS A 1 96 ? -11.158 -1.409 14.683 1.00 91.25 96 LYS A N 1
ATOM 775 C CA . LYS A 1 96 ? -12.597 -1.087 14.719 1.00 91.25 96 LYS A CA 1
ATOM 776 C C . LYS A 1 96 ? -13.432 -2.074 13.913 1.00 91.25 96 LYS A C 1
ATOM 778 O O . LYS A 1 96 ? -14.572 -2.334 14.300 1.00 91.25 96 LYS A O 1
ATOM 783 N N . LEU A 1 97 ? -12.875 -2.626 12.837 1.00 90.81 97 LEU A N 1
ATOM 784 C CA . LEU A 1 97 ? -13.506 -3.684 12.047 1.00 90.81 97 LEU A CA 1
ATOM 785 C C . LEU A 1 97 ? -13.434 -5.045 12.755 1.00 90.81 97 LEU A C 1
ATOM 787 O O . LEU A 1 97 ? -14.339 -5.864 12.593 1.00 90.81 97 LEU A O 1
ATOM 791 N N . GLY A 1 98 ? -12.417 -5.264 13.594 1.00 87.81 98 GLY A N 1
ATOM 792 C CA . GLY A 1 98 ? -12.399 -6.342 14.580 1.00 87.81 98 GLY A CA 1
ATOM 793 C C . GLY A 1 98 ? -11.024 -6.619 15.196 1.00 87.81 98 GLY A C 1
ATOM 794 O O . GLY A 1 98 ? -9.992 -6.226 14.667 1.00 87.81 98 GLY A O 1
ATOM 795 N N . GLY A 1 99 ? -11.022 -7.361 16.307 1.00 84.31 99 GLY A N 1
A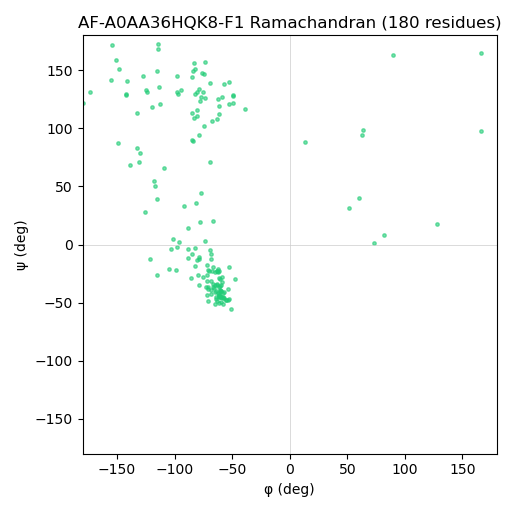TOM 796 C CA . GLY A 1 99 ? -9.810 -7.779 17.020 1.00 84.31 99 GLY A CA 1
ATOM 797 C C . GLY A 1 99 ? -9.339 -6.800 18.100 1.00 84.31 99 GLY A C 1
ATOM 798 O O . GLY A 1 99 ? -9.746 -5.639 18.143 1.00 84.31 99 GLY A O 1
ATOM 799 N N . ASP A 1 100 ? -8.473 -7.293 18.985 1.00 84.50 100 ASP A N 1
ATOM 800 C CA . ASP A 1 100 ? -7.853 -6.484 20.033 1.00 84.50 100 ASP A CA 1
ATOM 801 C C . ASP A 1 100 ? -6.701 -5.667 19.454 1.00 84.50 100 ASP A C 1
ATOM 803 O O . ASP A 1 100 ? -5.865 -6.194 18.728 1.00 84.50 100 ASP A O 1
ATOM 807 N N . CYS A 1 101 ? -6.663 -4.388 19.809 1.00 83.50 101 CYS A N 1
ATOM 808 C CA . CYS A 1 101 ? -5.582 -3.476 19.468 1.00 83.50 101 CYS A CA 1
ATOM 809 C C . CYS A 1 101 ? -4.417 -3.693 20.445 1.00 83.50 101 CYS A C 1
ATOM 811 O O . CYS A 1 101 ? -4.639 -3.726 21.661 1.00 83.50 101 CYS A O 1
ATOM 813 N N . LEU A 1 102 ? -3.188 -3.845 19.949 1.00 86.31 102 LEU A N 1
ATOM 814 C CA . LEU A 1 102 ? -1.981 -4.009 20.758 1.00 86.31 102 LEU A CA 1
ATOM 815 C C . LEU A 1 102 ? -1.039 -2.820 20.566 1.00 86.31 102 LEU A C 1
ATOM 817 O O . LEU A 1 102 ? -0.951 -2.215 19.504 1.00 86.31 102 LEU A O 1
ATOM 821 N N . PHE A 1 103 ? -0.269 -2.492 21.606 1.00 85.75 103 PHE A N 1
ATOM 822 C CA . PHE A 1 103 ? 0.742 -1.431 21.513 1.00 85.75 103 PHE A CA 1
ATOM 823 C C . PHE A 1 103 ? 1.801 -1.732 20.439 1.00 85.75 103 PHE A C 1
ATOM 825 O O . PHE A 1 103 ? 2.266 -0.823 19.761 1.00 85.75 103 PHE A O 1
ATOM 832 N N . SER A 1 104 ? 2.149 -3.011 20.267 1.00 87.69 104 SER A N 1
ATOM 833 C CA . SER A 1 104 ? 3.102 -3.468 19.252 1.00 87.69 104 SER A CA 1
ATOM 834 C C . SER A 1 104 ? 2.656 -3.172 17.822 1.00 87.69 104 SER A C 1
ATOM 836 O O . SER A 1 104 ? 3.509 -3.081 16.947 1.00 87.69 104 SER A O 1
ATOM 838 N N . ASP A 1 105 ? 1.355 -2.985 17.584 1.00 87.81 105 ASP A N 1
ATOM 839 C CA . ASP A 1 105 ? 0.814 -2.732 16.243 1.00 87.81 105 ASP A CA 1
ATOM 840 C C . ASP A 1 105 ? 1.172 -1.319 15.742 1.00 87.81 105 ASP A C 1
ATOM 842 O O . ASP A 1 105 ? 1.152 -1.053 14.544 1.00 87.81 105 ASP A O 1
ATOM 846 N N . PHE A 1 106 ? 1.566 -0.419 16.650 1.00 89.25 106 PHE A N 1
ATOM 847 C CA . PHE A 1 106 ? 1.997 0.955 16.355 1.00 89.25 106 PHE A CA 1
ATOM 848 C C . PHE A 1 106 ? 3.521 1.096 16.291 1.00 89.25 106 PHE A C 1
ATOM 850 O O . PHE A 1 106 ? 4.045 2.185 16.055 1.00 89.25 106 PHE A O 1
ATOM 857 N N . GLU A 1 107 ? 4.272 0.022 16.538 1.00 85.81 107 GLU A N 1
ATOM 858 C CA . GLU A 1 107 ? 5.724 0.097 16.468 1.00 85.81 107 GLU A CA 1
ATOM 859 C C . GLU A 1 107 ? 6.194 0.083 15.012 1.00 85.81 107 GLU A C 1
ATOM 861 O O . GLU A 1 107 ? 5.900 -0.834 14.246 1.00 85.81 107 GLU A O 1
ATOM 866 N N . ASN A 1 108 ? 7.011 1.070 14.636 1.00 76.38 108 ASN A N 1
ATOM 867 C CA . ASN A 1 108 ? 7.708 1.028 13.358 1.00 76.38 108 ASN A CA 1
ATOM 868 C C . ASN A 1 108 ? 8.746 -0.108 13.380 1.00 76.38 108 ASN A C 1
ATOM 870 O O . ASN A 1 108 ? 9.801 -0.010 14.021 1.00 76.38 108 ASN A O 1
ATOM 874 N N . THR A 1 109 ? 8.443 -1.187 12.664 1.00 73.69 109 THR A N 1
ATOM 875 C CA . THR A 1 109 ? 9.322 -2.352 12.504 1.00 73.69 109 THR A CA 1
ATOM 876 C C . THR A 1 109 ? 10.441 -2.114 11.483 1.00 73.69 109 THR A C 1
ATOM 878 O O . THR A 1 109 ? 11.411 -2.868 11.447 1.00 73.69 109 THR A O 1
ATOM 881 N N . ARG A 1 110 ? 10.384 -1.019 10.713 1.00 68.44 110 ARG A N 1
ATOM 882 C CA . ARG A 1 110 ? 11.387 -0.602 9.722 1.00 68.44 110 ARG A CA 1
ATOM 883 C C . ARG A 1 110 ? 12.160 0.633 10.199 1.00 68.44 110 ARG A C 1
ATOM 885 O O . ARG A 1 110 ? 12.083 1.709 9.615 1.00 68.44 110 ARG A O 1
ATOM 892 N N . ARG A 1 111 ? 12.940 0.475 11.274 1.00 58.69 111 ARG A N 1
ATOM 893 C CA . ARG A 1 111 ? 13.646 1.578 11.966 1.00 58.69 111 ARG A CA 1
ATOM 894 C C . ARG A 1 111 ? 14.810 2.232 11.200 1.00 58.69 111 ARG A C 1
ATOM 896 O O . ARG A 1 111 ? 15.366 3.194 11.709 1.00 58.69 111 ARG A O 1
ATOM 903 N N . ASN A 1 112 ? 15.190 1.738 10.020 1.00 53.34 112 ASN A N 1
ATOM 904 C CA . ASN A 1 112 ? 16.509 2.024 9.429 1.00 53.34 112 ASN A CA 1
ATOM 905 C C . ASN A 1 112 ? 16.487 2.600 8.004 1.00 53.34 112 ASN A C 1
ATOM 907 O O . ASN A 1 112 ? 17.437 2.396 7.254 1.00 53.34 112 ASN A O 1
ATOM 911 N N . LEU A 1 113 ? 15.433 3.307 7.600 1.00 57.47 113 LEU A N 1
ATOM 912 C CA . LEU A 1 113 ? 15.301 3.787 6.220 1.00 57.47 113 LEU A CA 1
ATOM 913 C C . LEU A 1 113 ? 15.264 5.320 6.152 1.00 57.47 113 LEU A C 1
ATOM 915 O O . LEU A 1 113 ? 14.371 5.901 5.545 1.00 57.47 113 LEU A O 1
ATOM 919 N N . ASP A 1 114 ? 16.271 5.980 6.731 1.00 52.34 114 ASP A N 1
ATOM 920 C CA . ASP A 1 114 ? 16.505 7.439 6.645 1.00 52.34 114 ASP A CA 1
ATOM 921 C C . ASP A 1 114 ? 16.868 7.929 5.214 1.00 52.34 114 ASP A C 1
ATOM 923 O O . ASP A 1 114 ? 17.473 8.985 5.033 1.00 52.34 114 ASP A O 1
ATOM 927 N N . GLY A 1 115 ? 16.546 7.167 4.162 1.00 52.59 115 GLY A N 1
ATOM 928 C CA . GLY A 1 115 ? 17.248 7.248 2.875 1.00 52.59 115 GLY A CA 1
ATOM 929 C C . GLY A 1 115 ? 16.433 7.598 1.631 1.00 52.59 115 GLY A C 1
ATOM 930 O O . GLY A 1 115 ? 17.038 7.906 0.608 1.00 52.59 115 GLY A O 1
ATOM 931 N N . TYR A 1 116 ? 15.098 7.578 1.651 1.00 60.44 116 TYR A N 1
ATOM 932 C CA . TYR A 1 116 ? 14.324 7.633 0.393 1.00 60.44 116 TYR A CA 1
ATOM 933 C C . TYR A 1 116 ? 13.920 9.034 -0.056 1.00 60.44 116 TYR A C 1
ATOM 935 O O . TYR A 1 116 ? 12.899 9.208 -0.715 1.00 60.44 116 TYR A O 1
ATOM 943 N N . ASN A 1 117 ? 14.751 10.042 0.221 1.00 58.09 117 ASN A N 1
ATOM 944 C CA . ASN A 1 117 ? 14.613 11.349 -0.431 1.00 58.09 117 ASN A CA 1
ATOM 945 C C . ASN A 1 117 ? 15.188 11.343 -1.866 1.00 58.09 117 ASN A C 1
ATOM 947 O O . ASN A 1 117 ? 15.551 12.377 -2.425 1.00 58.09 117 ASN A O 1
ATOM 951 N N . THR A 1 118 ? 15.341 10.154 -2.451 1.00 64.50 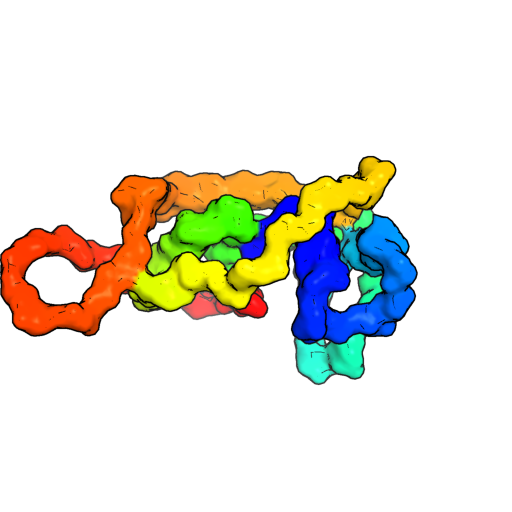118 THR A N 1
ATOM 952 C CA . THR A 1 118 ? 15.706 9.948 -3.847 1.00 64.50 118 THR A CA 1
ATOM 953 C C . THR A 1 118 ? 14.461 10.074 -4.707 1.00 64.50 118 THR A C 1
ATOM 955 O O . THR A 1 118 ? 13.449 9.427 -4.452 1.00 64.50 118 THR A O 1
ATOM 958 N N . THR A 1 119 ? 14.539 10.881 -5.756 1.00 77.00 119 THR A N 1
ATOM 959 C CA . THR A 1 119 ? 13.482 10.957 -6.761 1.00 77.00 119 THR A CA 1
ATOM 960 C C . THR A 1 119 ? 13.692 9.859 -7.801 1.00 77.00 119 THR A C 1
ATOM 962 O O . THR A 1 119 ? 14.826 9.567 -8.182 1.00 77.00 119 THR A O 1
ATOM 965 N N . LEU A 1 120 ? 12.611 9.274 -8.317 1.00 87.31 120 LEU A N 1
ATOM 966 C CA . LEU A 1 120 ? 12.674 8.342 -9.449 1.00 87.31 120 LEU A CA 1
ATOM 967 C C . LEU A 1 120 ? 12.752 9.094 -10.792 1.00 87.31 120 LEU A C 1
ATOM 969 O O . LEU A 1 120 ? 12.156 8.686 -11.776 1.00 87.31 120 LEU A O 1
ATOM 973 N N . GLN A 1 121 ? 13.448 10.237 -10.837 1.00 88.25 121 GLN A N 1
ATOM 974 C CA . GLN A 1 121 ? 13.653 11.047 -12.053 1.00 88.25 121 GLN A CA 1
ATOM 975 C C . GLN A 1 121 ? 12.359 11.397 -12.823 1.00 88.25 121 GLN A C 1
ATOM 977 O O . GLN A 1 121 ? 12.374 11.539 -14.042 1.00 88.25 121 GLN A O 1
ATOM 982 N N . GLY A 1 122 ? 11.236 11.556 -12.115 1.00 87.88 122 GLY A N 1
ATOM 983 C CA . GLY A 1 122 ? 9.932 11.838 -12.726 1.00 87.88 122 GLY A CA 1
ATOM 984 C C . GLY A 1 122 ? 9.192 10.607 -13.257 1.00 87.88 122 GLY A C 1
ATOM 985 O O . GLY A 1 122 ? 8.161 10.772 -13.903 1.00 87.88 122 GLY A O 1
ATOM 986 N N . PHE A 1 123 ? 9.689 9.398 -12.984 1.00 91.88 123 PHE A N 1
ATOM 987 C CA . PHE A 1 123 ? 8.931 8.164 -13.164 1.00 91.88 123 PHE A CA 1
ATOM 988 C C . PHE A 1 123 ? 7.591 8.255 -12.435 1.00 91.88 123 PHE A C 1
ATOM 990 O O . PHE A 1 123 ? 7.516 8.759 -11.313 1.00 91.88 123 PHE A O 1
ATOM 997 N N . SER A 1 124 ? 6.564 7.734 -13.090 1.00 91.25 124 SER A N 1
ATOM 998 C CA . SER A 1 124 ? 5.230 7.568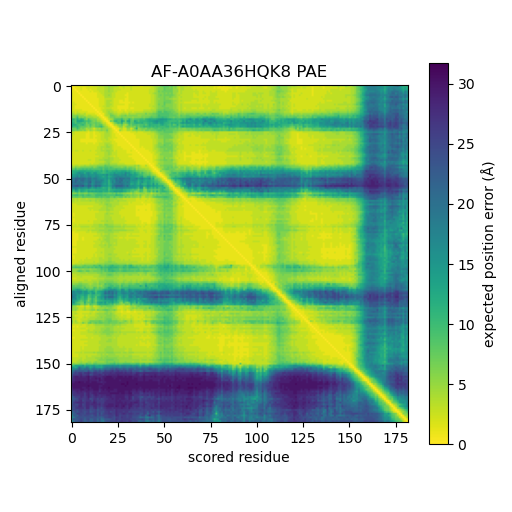 -12.544 1.00 91.25 124 SER A CA 1
ATOM 999 C C . SER A 1 124 ? 4.682 6.254 -13.075 1.00 91.25 124 SER A C 1
ATOM 1001 O O . SER A 1 124 ? 4.716 6.016 -14.286 1.00 91.25 124 SER A O 1
ATOM 1003 N N . ASP A 1 125 ? 4.198 5.405 -12.174 1.00 89.56 125 ASP A N 1
ATOM 1004 C CA . ASP A 1 125 ? 3.481 4.198 -12.564 1.00 89.56 125 ASP A CA 1
ATOM 1005 C C . ASP A 1 125 ? 2.050 4.585 -12.954 1.00 89.56 125 ASP A C 1
ATOM 1007 O O . ASP A 1 125 ? 1.160 4.723 -12.116 1.00 89.56 125 ASP A O 1
ATOM 1011 N N . THR A 1 126 ? 1.838 4.809 -14.250 1.00 89.94 126 THR A N 1
ATOM 1012 C CA . THR A 1 126 ? 0.536 5.223 -14.786 1.00 89.94 126 THR A CA 1
ATOM 1013 C C . THR A 1 126 ? -0.545 4.154 -14.647 1.00 89.94 126 THR A C 1
ATOM 1015 O O . THR A 1 126 ? -1.725 4.485 -14.743 1.00 89.94 126 THR A O 1
ATOM 1018 N N . LEU A 1 127 ? -0.161 2.888 -14.447 1.00 88.81 127 LEU A N 1
ATOM 1019 C CA . LEU A 1 127 ? -1.100 1.785 -14.245 1.00 88.81 127 LEU A CA 1
ATOM 1020 C C . LEU A 1 127 ? -1.511 1.674 -12.771 1.00 88.81 127 LEU A C 1
ATOM 1022 O O . LEU A 1 127 ? -2.648 1.303 -12.488 1.00 88.81 127 LEU A O 1
ATOM 1026 N N . ASP A 1 128 ? -0.656 2.084 -11.828 1.00 84.00 128 ASP A N 1
ATOM 1027 C CA . ASP A 1 128 ? -0.924 2.086 -10.377 1.00 84.00 128 ASP A CA 1
ATOM 1028 C C . ASP A 1 128 ? -1.827 3.259 -9.926 1.00 84.00 128 ASP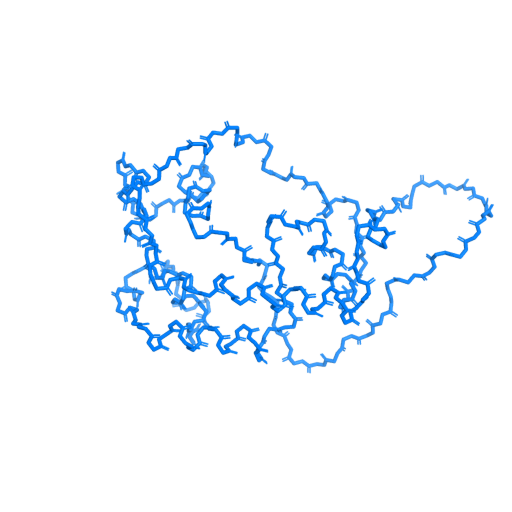 A C 1
ATOM 1030 O O . ASP A 1 128 ? -1.613 3.922 -8.907 1.00 84.00 128 ASP A O 1
ATOM 1034 N N . GLY A 1 129 ? -2.901 3.516 -10.683 1.00 85.50 129 GLY A N 1
ATOM 1035 C CA . GLY A 1 129 ? -3.920 4.525 -10.372 1.00 85.50 129 GLY A CA 1
ATOM 1036 C C . GLY A 1 129 ? -4.771 4.192 -9.141 1.00 85.50 129 GLY A C 1
ATOM 1037 O O . GLY A 1 129 ? -5.522 5.039 -8.655 1.00 85.50 129 GLY A O 1
ATOM 1038 N N . ILE A 1 130 ? -4.638 2.982 -8.592 1.00 92.38 130 ILE A N 1
ATOM 1039 C CA . ILE A 1 130 ? -5.405 2.507 -7.433 1.00 92.38 130 ILE A CA 1
ATOM 1040 C C . ILE A 1 130 ? -5.141 3.330 -6.169 1.00 92.38 130 ILE A C 1
ATOM 1042 O O . ILE A 1 130 ? -5.981 3.340 -5.275 1.00 92.38 130 ILE A O 1
ATOM 1046 N N . TYR A 1 131 ? -4.015 4.050 -6.069 1.00 91.62 131 TYR A N 1
ATOM 1047 C CA . TYR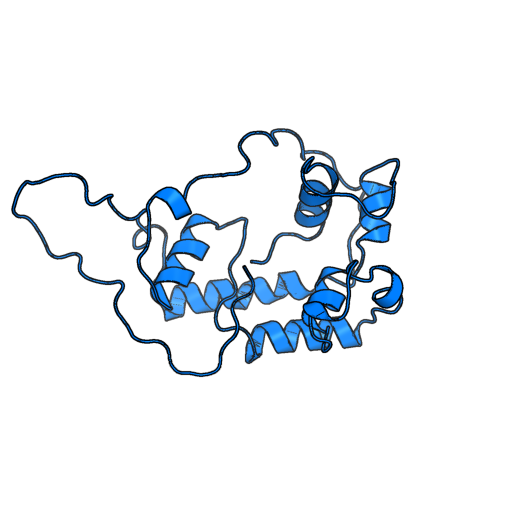 A 1 131 ? -3.774 4.921 -4.915 1.00 91.62 131 TYR A CA 1
ATOM 1048 C C . TYR A 1 131 ? -4.818 6.049 -4.820 1.00 91.62 131 TYR A C 1
ATOM 1050 O O . TYR A 1 131 ? -5.107 6.541 -3.731 1.00 91.62 131 TYR A O 1
ATOM 1058 N N . GLN A 1 132 ? -5.475 6.414 -5.927 1.00 91.50 132 GLN A N 1
ATOM 1059 C CA . GLN A 1 132 ? -6.608 7.350 -5.913 1.00 91.50 132 GLN A CA 1
ATOM 1060 C C . GLN A 1 132 ? -7.809 6.807 -5.117 1.00 91.50 132 GLN A C 1
ATOM 1062 O O . GLN A 1 132 ? -8.601 7.582 -4.575 1.00 91.50 132 GLN A O 1
ATOM 1067 N N . GLU A 1 133 ? -7.910 5.484 -4.958 1.00 94.50 133 GLU A N 1
ATOM 1068 C CA . GLU A 1 133 ? -8.914 4.827 -4.116 1.00 94.50 133 GLU A CA 1
ATOM 1069 C C . GLU A 1 133 ? -8.618 4.983 -2.609 1.00 94.50 133 GLU A C 1
ATOM 1071 O O . GLU A 1 133 ? -9.395 4.526 -1.771 1.00 94.50 133 GLU A O 1
ATOM 1076 N N . ALA A 1 134 ? -7.568 5.724 -2.223 1.00 92.56 134 ALA A N 1
ATOM 1077 C CA . ALA A 1 134 ? -7.342 6.191 -0.851 1.00 92.56 134 ALA A CA 1
ATOM 1078 C C . ALA A 1 134 ? -8.554 6.935 -0.250 1.00 92.56 134 ALA A C 1
ATOM 1080 O O . ALA A 1 134 ? -8.697 7.020 0.970 1.00 92.56 134 ALA A O 1
ATOM 1081 N N . ILE A 1 135 ? -9.479 7.428 -1.079 1.00 94.56 135 ILE A N 1
ATOM 1082 C CA . ILE A 1 135 ? -10.760 7.975 -0.617 1.00 94.56 135 ILE A CA 1
ATOM 1083 C C . ILE A 1 135 ? -11.602 6.955 0.172 1.00 94.56 135 ILE A C 1
ATOM 1085 O O . ILE A 1 135 ? -12.375 7.351 1.045 1.00 94.56 135 ILE A O 1
ATOM 1089 N N . ILE A 1 136 ? -11.448 5.649 -0.088 1.00 95.62 136 ILE A N 1
ATOM 1090 C CA . ILE A 1 136 ? -12.104 4.574 0.674 1.00 95.62 136 ILE A CA 1
ATOM 1091 C C . ILE A 1 136 ? -11.667 4.633 2.139 1.00 95.62 136 ILE A C 1
ATOM 1093 O O . ILE A 1 136 ? -12.508 4.563 3.034 1.00 95.62 136 ILE A O 1
ATOM 1097 N N . PHE A 1 137 ? -10.367 4.816 2.384 1.00 96.94 137 PHE A N 1
ATOM 1098 C CA . PHE A 1 137 ? -9.820 4.935 3.732 1.00 96.94 137 PHE A CA 1
ATOM 1099 C C . PHE A 1 137 ? -10.447 6.117 4.476 1.00 96.94 137 PHE A C 1
ATOM 1101 O O . PHE A 1 137 ? -10.984 5.933 5.564 1.00 96.94 137 PHE A O 1
ATOM 1108 N N . GLN A 1 138 ? -10.483 7.297 3.850 1.00 96.38 138 GLN A N 1
ATOM 1109 C CA . GLN A 1 138 ? -11.077 8.499 4.449 1.00 96.38 138 GLN A CA 1
ATOM 1110 C C . GLN A 1 138 ? -12.566 8.310 4.779 1.00 96.38 138 GLN A C 1
ATOM 1112 O O . GLN A 1 138 ? -13.002 8.600 5.890 1.00 96.38 138 GLN A O 1
ATOM 1117 N N . ARG A 1 139 ? -13.343 7.728 3.855 1.00 96.56 139 ARG A N 1
ATOM 1118 C CA . ARG A 1 139 ? -14.760 7.400 4.094 1.00 96.56 139 ARG A CA 1
ATOM 1119 C C . ARG A 1 139 ? -14.942 6.426 5.254 1.00 96.56 139 ARG A C 1
ATOM 1121 O O . ARG A 1 139 ? -15.884 6.564 6.029 1.00 96.56 139 ARG A O 1
ATOM 1128 N N . ASN A 1 140 ? -14.054 5.444 5.378 1.00 96.69 140 ASN A N 1
ATOM 1129 C CA . ASN A 1 140 ? -14.111 4.476 6.463 1.00 96.69 140 ASN A CA 1
ATOM 1130 C C . ASN A 1 140 ? -13.728 5.108 7.808 1.00 96.69 140 ASN A C 1
ATOM 1132 O O . ASN A 1 140 ? -14.379 4.814 8.808 1.00 96.69 140 ASN A O 1
ATOM 1136 N N . LEU A 1 141 ? -12.747 6.015 7.855 1.00 96.88 141 LEU A N 1
ATOM 1137 C CA . LEU A 1 141 ? -12.454 6.776 9.073 1.00 96.88 141 LEU A CA 1
ATOM 1138 C C . LEU A 1 141 ? -13.700 7.514 9.580 1.00 96.88 141 LEU A C 1
ATOM 1140 O O . LEU A 1 141 ? -14.056 7.383 10.751 1.00 96.88 141 LEU A O 1
ATOM 1144 N N . GLU A 1 142 ? -14.414 8.207 8.690 1.00 97.00 142 GLU A N 1
ATOM 1145 C CA . GLU A 1 142 ? -15.667 8.894 9.025 1.00 97.00 142 GLU A CA 1
ATOM 1146 C C . GLU A 1 142 ? -16.760 7.916 9.481 1.00 97.00 142 GLU A C 1
ATOM 1148 O O . GLU A 1 142 ? -17.370 8.111 10.534 1.00 97.00 142 GLU A O 1
ATOM 1153 N N . LEU A 1 143 ? -16.984 6.839 8.720 1.00 96.50 143 LEU A N 1
ATOM 1154 C CA . LEU A 1 143 ? -18.022 5.843 8.998 1.00 96.50 143 LEU A CA 1
ATOM 1155 C C . LEU A 1 143 ? -17.837 5.165 10.363 1.00 96.50 143 LEU A C 1
ATOM 1157 O O . LEU A 1 143 ? -18.816 4.917 11.069 1.00 96.50 143 LEU A O 1
ATOM 1161 N N . TYR A 1 144 ? -16.591 4.865 10.733 1.00 95.12 144 TYR A N 1
ATOM 1162 C CA . TYR A 1 144 ? -16.253 4.180 11.983 1.00 95.12 144 TYR A CA 1
ATOM 1163 C C . TYR A 1 144 ? -15.858 5.135 13.118 1.00 95.12 144 TYR A C 1
ATOM 1165 O O . TYR A 1 144 ? -15.541 4.673 14.218 1.00 95.12 144 TYR A O 1
ATOM 1173 N N . GLY A 1 145 ? -15.904 6.451 12.883 1.00 95.69 145 GLY A N 1
ATOM 1174 C CA . GLY A 1 145 ? -15.560 7.471 13.871 1.00 95.69 145 GLY A CA 1
ATOM 1175 C C . GLY A 1 145 ? -14.118 7.360 14.367 1.00 95.69 145 GLY A C 1
ATOM 1176 O O . GLY A 1 145 ? -13.877 7.488 15.568 1.00 95.69 145 GLY A O 1
ATOM 1177 N N . VAL A 1 146 ? -13.182 7.065 13.462 1.00 94.69 146 VAL A N 1
ATOM 1178 C CA . VAL A 1 146 ? -11.743 6.982 13.740 1.00 94.69 146 VAL A CA 1
ATOM 1179 C C . VAL A 1 146 ? -11.082 8.303 13.363 1.00 94.69 146 VAL A C 1
ATOM 1181 O O . VAL A 1 146 ? -11.268 8.828 12.272 1.00 94.69 146 VAL A O 1
ATOM 1184 N N . SER A 1 147 ? -10.301 8.838 14.288 1.00 94.38 147 SER A N 1
ATOM 1185 C CA . SER A 1 147 ? -9.579 10.104 14.192 1.00 94.38 147 SER A CA 1
ATOM 1186 C C . SER A 1 147 ? -8.360 10.052 15.110 1.00 94.38 147 SER A C 1
ATOM 1188 O O . SER A 1 147 ? -8.248 9.135 15.922 1.00 94.38 147 SER A O 1
ATOM 1190 N N . ASN A 1 148 ? -7.470 11.041 15.055 1.00 90.12 148 ASN A N 1
ATOM 1191 C CA . ASN A 1 148 ? -6.307 11.089 15.951 1.00 90.12 148 ASN A CA 1
ATOM 1192 C C . ASN A 1 148 ? -6.698 11.179 17.438 1.00 90.12 148 ASN A C 1
ATOM 1194 O O . ASN A 1 148 ? -5.982 10.698 18.309 1.00 90.12 148 ASN A O 1
ATOM 1198 N N . GLU A 1 149 ? -7.852 11.772 17.747 1.00 89.81 149 GLU A N 1
ATOM 1199 C CA . GLU A 1 149 ? -8.354 11.914 19.117 1.00 89.81 149 GLU A CA 1
ATOM 1200 C C . GLU A 1 149 ? -9.015 10.638 19.636 1.00 89.81 149 GLU A C 1
ATOM 1202 O O . GLU A 1 149 ? -9.087 10.433 20.843 1.00 89.81 149 GLU A O 1
ATOM 1207 N N . THR A 1 150 ? -9.541 9.800 18.742 1.00 87.75 150 THR A N 1
ATOM 1208 C CA . THR A 1 150 ? -10.214 8.541 19.100 1.00 87.75 150 THR A CA 1
ATOM 1209 C C . THR A 1 150 ? -9.294 7.333 18.947 1.00 87.75 150 THR A C 1
ATOM 1211 O O . THR A 1 150 ? -9.513 6.298 19.582 1.00 87.75 150 THR A O 1
ATOM 1214 N N . CYS A 1 151 ? -8.256 7.472 18.126 1.00 86.81 151 CYS A N 1
ATOM 1215 C CA . CYS A 1 151 ? -7.186 6.517 17.947 1.00 86.81 151 CYS A CA 1
ATOM 1216 C C . CYS A 1 151 ? -6.149 6.720 19.048 1.00 86.81 151 CYS A C 1
ATOM 1218 O O . CYS A 1 151 ? -5.420 7.708 19.103 1.00 86.81 151 CYS A O 1
ATOM 1220 N N . HIS A 1 152 ? -6.095 5.764 19.962 1.00 79.88 152 HIS A N 1
ATOM 1221 C CA . HIS A 1 152 ? -5.070 5.719 20.985 1.00 79.88 152 HIS A CA 1
ATOM 1222 C C . HIS A 1 152 ? -4.379 4.368 20.888 1.00 79.88 152 HIS A C 1
ATOM 1224 O O . HIS A 1 152 ? -5.088 3.353 20.877 1.00 79.88 152 HIS A O 1
ATOM 1230 N N . PRO A 1 153 ? -3.031 4.331 20.872 1.00 69.06 153 PRO A N 1
ATOM 1231 C CA . PRO A 1 153 ? -2.301 3.086 21.019 1.00 69.06 153 PRO A CA 1
ATOM 1232 C C . PRO A 1 153 ? -2.864 2.353 22.226 1.00 69.06 153 PRO A C 1
ATOM 1234 O O . PRO A 1 153 ? -3.031 2.956 23.297 1.00 69.06 153 PRO A O 1
ATOM 1237 N N . ALA A 1 154 ? -3.224 1.083 22.047 1.00 63.66 154 ALA A N 1
ATOM 1238 C CA . ALA A 1 154 ? -3.837 0.323 23.118 1.00 63.66 154 ALA A CA 1
ATOM 1239 C C . ALA A 1 154 ? -2.963 0.419 24.367 1.00 63.66 154 ALA A C 1
ATOM 1241 O O . ALA A 1 154 ? -1.778 0.068 24.355 1.00 63.66 154 ALA A O 1
ATOM 1242 N N . ARG A 1 155 ? -3.534 0.946 25.458 1.00 55.03 155 ARG A N 1
ATOM 1243 C CA . ARG A 1 155 ? -2.823 1.013 26.732 1.00 55.03 155 ARG A CA 1
ATOM 1244 C C . ARG A 1 155 ? -2.511 -0.419 27.122 1.00 55.03 155 ARG A C 1
ATOM 1246 O O . ARG A 1 155 ? -3.426 -1.194 27.391 1.00 55.03 155 ARG A O 1
ATOM 1253 N N . SER A 1 156 ? -1.227 -0.769 27.113 1.00 47.31 156 SER A N 1
ATOM 1254 C CA . SER A 1 156 ? -0.786 -2.090 27.539 1.00 47.31 156 SER A CA 1
ATOM 1255 C C . SER A 1 156 ? -1.421 -2.409 28.894 1.00 47.31 156 SER A C 1
ATOM 1257 O O . SER A 1 156 ? -1.268 -1.665 29.865 1.00 47.31 156 SER A O 1
ATOM 1259 N N . ALA A 1 157 ? -2.180 -3.501 28.959 1.00 42.88 157 ALA A N 1
ATOM 1260 C CA . ALA A 1 157 ? -2.682 -4.048 30.209 1.00 42.88 157 ALA A CA 1
ATOM 1261 C C . ALA A 1 157 ? -1.496 -4.625 31.002 1.00 42.88 157 ALA A C 1
ATOM 1263 O O . ALA A 1 157 ? -1.305 -5.833 31.093 1.00 42.88 157 ALA A O 1
ATOM 1264 N N . ARG A 1 158 ? -0.635 -3.755 31.536 1.00 42.06 158 ARG A N 1
ATOM 1265 C CA . ARG A 1 158 ? 0.409 -4.105 32.501 1.00 42.06 158 ARG A CA 1
ATOM 1266 C C . ARG A 1 158 ? 0.325 -3.154 33.688 1.00 42.06 158 ARG A C 1
ATOM 1268 O O . ARG A 1 158 ? 1.102 -2.216 33.812 1.00 42.06 158 ARG A O 1
ATOM 1275 N N . GLY A 1 159 ? -0.631 -3.415 34.572 1.00 37.47 159 GLY A N 1
ATOM 1276 C CA . GLY A 1 159 ? -0.695 -2.773 35.880 1.00 37.47 159 GLY A CA 1
ATOM 1277 C C . GLY A 1 159 ? -1.892 -3.254 36.701 1.00 37.47 159 GLY A C 1
ATOM 1278 O O . GLY A 1 159 ? -3.021 -3.095 36.242 1.00 37.47 159 GLY A O 1
ATOM 1279 N N . PRO A 1 160 ? -1.685 -3.825 37.902 1.00 47.44 160 PRO A N 1
ATOM 1280 C CA . PRO A 1 160 ? -2.751 -4.043 38.862 1.00 47.44 160 PRO A CA 1
ATOM 1281 C C . PRO A 1 160 ? -2.938 -2.758 39.674 1.00 47.44 160 PRO A C 1
ATOM 1283 O O . PRO A 1 160 ? -2.285 -2.564 40.695 1.00 47.44 160 PRO A O 1
ATOM 1286 N N . TRP A 1 161 ? -3.802 -1.858 39.213 1.00 39.25 161 TRP A N 1
ATOM 1287 C CA . TRP A 1 161 ? -4.446 -0.885 40.091 1.00 39.25 161 TRP A CA 1
ATOM 1288 C C . TRP A 1 161 ? -5.769 -0.411 39.494 1.00 39.25 161 TRP A C 1
ATOM 1290 O O . TRP A 1 161 ? -5.961 -0.294 38.286 1.00 39.25 161 TRP A O 1
ATOM 1300 N N . GLU A 1 162 ? -6.701 -0.247 40.412 1.00 39.19 162 GLU A N 1
ATOM 1301 C CA . GLU A 1 162 ? -8.117 -0.018 40.239 1.00 39.19 162 GLU A CA 1
ATOM 1302 C C . GLU A 1 162 ? -8.469 1.394 39.757 1.00 39.19 162 GLU A C 1
ATOM 1304 O O . GLU A 1 162 ? -7.785 2.367 40.056 1.00 39.19 162 GLU A O 1
ATOM 1309 N N . LEU A 1 163 ? -9.655 1.465 39.140 1.00 45.72 163 LEU A N 1
ATOM 1310 C CA . LEU A 1 163 ? -10.587 2.595 39.171 1.00 45.72 163 LEU A CA 1
ATOM 1311 C C . LEU A 1 163 ? -10.068 3.912 38.571 1.00 45.72 163 LEU A C 1
ATOM 1313 O O . LEU A 1 163 ? -9.532 4.762 39.268 1.00 45.72 163 LEU A O 1
ATOM 1317 N N . LEU A 1 164 ? -10.380 4.130 37.288 1.00 36.47 164 LEU A N 1
ATOM 1318 C CA . LEU A 1 164 ? -11.255 5.224 36.840 1.00 36.47 164 LEU A CA 1
ATOM 1319 C C . LEU A 1 164 ? -11.552 5.100 35.330 1.00 36.47 164 LEU A C 1
ATOM 1321 O O . LEU A 1 164 ? -10.665 4.932 34.500 1.00 36.47 164 LEU A O 1
ATOM 1325 N N . THR A 1 165 ? -12.846 5.215 35.020 1.00 34.12 165 THR A N 1
ATOM 1326 C CA . THR A 1 165 ? -13.467 5.537 33.720 1.00 34.12 165 THR A CA 1
ATOM 1327 C C . THR A 1 165 ? -13.280 4.564 32.548 1.00 34.12 165 THR A C 1
ATOM 1329 O O . THR A 1 165 ? -12.309 4.607 31.806 1.00 34.12 165 THR A O 1
ATOM 1332 N N . SER A 1 166 ? -14.314 3.739 32.348 1.00 40.56 166 SER A N 1
ATOM 1333 C CA . SER A 1 166 ? -14.958 3.450 31.056 1.00 40.56 166 SER A CA 1
ATOM 1334 C C . SER A 1 166 ? -14.210 3.911 29.793 1.00 40.56 166 SER A C 1
ATOM 1336 O O . SER A 1 166 ? -14.527 4.956 29.231 1.00 40.56 166 SER A O 1
ATOM 1338 N N . VAL A 1 167 ? -13.331 3.057 29.274 1.00 37.16 167 VAL A N 1
ATOM 1339 C CA . VAL A 1 167 ? -13.062 2.971 27.832 1.00 37.16 167 VAL A CA 1
ATOM 1340 C C . VAL A 1 167 ? -13.128 1.495 27.446 1.00 37.16 167 VAL A C 1
ATOM 1342 O O . VAL A 1 167 ? -12.130 0.829 27.204 1.00 37.16 167 VAL A O 1
ATOM 1345 N N . ARG A 1 168 ? -14.343 0.940 27.461 1.00 41.50 168 ARG A N 1
ATOM 1346 C CA . ARG A 1 168 ? -14.635 -0.230 26.630 1.00 41.50 168 ARG A CA 1
ATOM 1347 C C . ARG A 1 168 ? -14.845 0.302 25.219 1.00 41.50 168 ARG A C 1
ATOM 1349 O O . ARG A 1 168 ? -15.726 1.143 25.063 1.00 41.50 168 ARG A O 1
ATOM 1356 N N . SER A 1 169 ? -14.100 -0.182 24.226 1.00 39.75 169 SER A N 1
ATOM 1357 C CA . SER A 1 169 ? -14.674 -0.677 22.956 1.00 39.75 169 SER A CA 1
ATOM 1358 C C . SER A 1 169 ? -13.624 -0.860 21.854 1.00 39.75 169 SER A C 1
ATOM 1360 O O . SER A 1 169 ? -13.362 0.070 21.091 1.00 39.75 169 SER A O 1
ATOM 1362 N N . CYS A 1 170 ? -13.163 -2.104 21.705 1.00 34.94 170 CYS A N 1
ATOM 1363 C CA . CYS A 1 170 ? -13.050 -2.791 20.413 1.00 34.94 170 CYS A CA 1
ATOM 1364 C C . CYS A 1 170 ? -13.654 -4.191 20.612 1.00 34.94 170 CYS A C 1
ATOM 1366 O O . CYS A 1 170 ? -12.960 -5.129 20.969 1.00 34.94 170 CYS 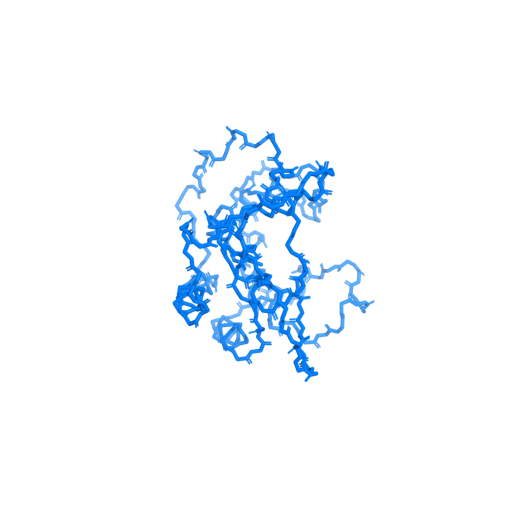A O 1
ATOM 1368 N N . ALA A 1 171 ? -14.981 -4.314 20.527 1.00 31.81 171 ALA A N 1
ATOM 1369 C CA . ALA A 1 171 ? -15.651 -5.612 20.611 1.00 31.81 171 ALA A CA 1
ATOM 1370 C C . ALA A 1 171 ? -16.927 -5.591 19.769 1.00 31.81 171 ALA A C 1
ATOM 1372 O O . ALA A 1 171 ? -18.000 -5.297 20.287 1.00 31.81 171 ALA A O 1
ATOM 1373 N N . TRP A 1 172 ? -16.802 -5.908 18.479 1.00 33.69 172 TRP A N 1
ATOM 1374 C CA . TRP A 1 172 ? -17.931 -6.286 17.628 1.00 33.69 172 TRP A CA 1
ATOM 1375 C C . TRP A 1 172 ? -17.512 -7.409 16.669 1.00 33.69 172 TRP A C 1
ATOM 1377 O O . TRP A 1 172 ? -16.382 -7.460 16.196 1.00 33.69 172 TRP A O 1
ATOM 1387 N N . TYR A 1 173 ? -18.432 -8.352 16.470 1.00 30.41 173 TYR A N 1
ATOM 1388 C CA . TYR A 1 173 ? -18.278 -9.608 15.730 1.00 30.41 173 TYR A CA 1
ATOM 1389 C C . TYR A 1 173 ? -18.276 -9.372 14.207 1.00 30.41 173 TYR A C 1
ATOM 1391 O O . TYR A 1 173 ? -19.200 -8.741 13.689 1.00 30.41 173 TYR A O 1
ATOM 1399 N N . MET A 1 174 ? -17.302 -9.936 13.481 1.00 29.73 174 MET A N 1
ATOM 1400 C CA . MET A 1 174 ? -17.296 -9.969 12.010 1.00 29.73 174 MET A CA 1
ATOM 1401 C C . MET A 1 174 ? -18.308 -10.986 11.450 1.00 29.73 174 MET A C 1
ATOM 1403 O O . MET A 1 174 ? -18.549 -12.043 12.037 1.00 29.73 174 MET A O 1
ATOM 1407 N N . ARG A 1 175 ? -18.886 -10.669 10.281 1.00 30.34 175 ARG A N 1
ATOM 1408 C CA . ARG A 1 175 ? -19.709 -11.586 9.471 1.00 30.34 175 ARG A CA 1
ATOM 1409 C C . ARG A 1 175 ? -18.817 -12.507 8.613 1.00 30.34 175 ARG A C 1
ATOM 1411 O O . ARG A 1 175 ? -17.745 -12.068 8.205 1.00 30.34 175 ARG A O 1
ATOM 1418 N N . PRO A 1 176 ? -19.247 -13.739 8.279 1.00 26.75 176 PRO A N 1
ATOM 1419 C CA . PRO A 1 176 ? -18.458 -14.655 7.449 1.00 26.75 176 PRO A CA 1
ATOM 1420 C C . PRO A 1 176 ? -18.350 -14.166 5.995 1.00 26.75 176 PRO A C 1
ATOM 1422 O O . PRO A 1 176 ? -19.362 -13.744 5.436 1.00 26.75 176 PRO A O 1
ATOM 1425 N N . GLY A 1 177 ? -17.164 -14.294 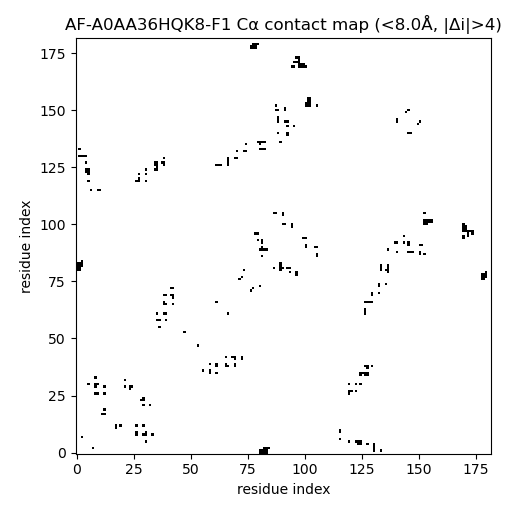5.382 1.00 34.47 177 GLY A N 1
ATOM 1426 C CA . GLY A 1 177 ? -16.989 -14.211 3.920 1.00 34.47 177 GLY A CA 1
ATOM 1427 C C . GLY A 1 177 ? -15.938 -13.239 3.367 1.00 34.47 177 GLY A C 1
ATOM 1428 O O . GLY A 1 177 ? -16.020 -12.928 2.186 1.00 34.47 177 GLY A O 1
ATOM 1429 N N . TRP A 1 178 ? -14.977 -12.752 4.159 1.00 40.94 178 TRP A N 1
ATOM 1430 C CA . TRP A 1 178 ? -14.075 -11.674 3.728 1.00 40.94 178 TRP A CA 1
ATOM 1431 C C . TRP A 1 178 ? -12.590 -12.008 3.906 1.00 40.94 178 TRP A C 1
ATOM 1433 O O . TRP A 1 178 ? -12.216 -12.659 4.881 1.00 40.94 178 TRP A O 1
ATOM 1443 N N . TYR A 1 179 ? -11.754 -11.533 2.979 1.00 34.00 179 TYR A N 1
ATOM 1444 C CA . TYR A 1 179 ? -10.301 -11.728 2.979 1.00 34.00 179 TYR A CA 1
ATOM 1445 C C . TYR A 1 179 ? -9.569 -10.510 3.568 1.00 34.00 179 TYR A C 1
ATOM 1447 O O . TYR A 1 179 ? -9.981 -9.366 3.370 1.00 34.00 179 TYR A O 1
ATOM 1455 N N . VAL A 1 180 ? -8.463 -10.768 4.274 1.00 31.73 180 VAL A N 1
ATOM 1456 C CA . VAL A 1 180 ? -7.496 -9.772 4.764 1.00 31.73 180 VAL A CA 1
ATOM 1457 C C . VAL A 1 180 ? -6.148 -10.119 4.135 1.00 31.73 180 VAL A C 1
ATOM 1459 O O . VAL A 1 180 ? -5.639 -11.211 4.373 1.00 31.73 180 VAL A O 1
ATOM 1462 N N . LEU A 1 181 ? -5.582 -9.219 3.328 1.00 29.64 181 LEU A N 1
ATOM 1463 C CA . LEU A 1 181 ? -4.175 -9.300 2.927 1.00 29.64 181 LEU A CA 1
ATOM 1464 C C . LEU A 1 181 ? -3.340 -8.639 4.031 1.00 29.64 181 LEU A C 1
ATOM 1466 O O . LEU A 1 181 ? -3.477 -7.433 4.261 1.00 29.64 181 LEU A O 1
ATOM 1470 N N . THR A 1 182 ? -2.538 -9.442 4.729 1.00 31.72 182 THR A N 1
ATOM 1471 C CA . THR A 1 182 ? -1.454 -8.983 5.614 1.00 31.72 182 THR A CA 1
ATOM 1472 C C . THR A 1 182 ? -0.192 -8.751 4.810 1.00 31.72 182 THR A C 1
ATOM 1474 O O . THR A 1 182 ? 0.162 -9.689 4.059 1.00 31.72 182 THR A O 1
#

Foldseek 3Di:
DDEALLVVLLCLVPPPPRDDPDDDPDSLSSSVLCQCVLLCVQLDPDDPVVDPPPPSVVSPDDDLVSLVVSLVCVVPAAPADDYPVPQLLRLVLVLLLHDDFALVSPDDPPPPPPDPPDDSPPDDRPSNPSVVSCVVSVVSCVVSVGDPVNRDRPDPPDDPDDDDDDDDDSDDDDDPDHDDDD

Sequence (182 aa):
MLRQPEQRVLSAYFDPSFQHYHPSDSALEYAHIDTGLTVCQLTWDKPLDEVEPLPLKECADVEEADAHEAARRLREGFVFVGLVEEWDLSICLFHKLGGDCLFSDFENTRRNLDGYNTTLQGFSDTLDGIYQEAIIFQRNLELYGVSNETCHPARSARGPWELLTSVRSCAWYMRPGWYVLT

Radius of gyration: 18.91 Å; Cα contacts (8 Å, |Δi|>4): 180; chains: 1; bounding box: 41×34×60 Å

Solvent-accessible surface area (backbone atoms only — not comparable to full-atom values): 11702 Å² total; per-residue (Å²): 105,48,55,62,64,70,60,45,46,52,53,51,71,72,33,89,84,54,79,67,90,62,92,53,99,40,69,55,56,40,44,65,71,53,44,32,45,69,26,39,64,60,57,54,82,70,65,78,87,81,41,84,73,73,54,68,78,76,42,72,80,69,50,70,69,41,27,53,48,22,42,48,39,58,72,75,58,41,86,72,62,32,39,59,92,46,44,65,61,27,52,44,48,50,24,70,63,37,55,83,66,50,49,72,78,69,54,76,85,74,83,83,70,95,65,77,90,66,76,56,84,82,68,71,58,81,50,50,56,50,60,70,56,52,57,56,31,56,53,47,27,62,76,70,66,50,45,80,90,68,44,65,77,34,77,72,94,76,72,97,72,82,89,83,78,92,79,86,84,61,82,61,86,74,78,92,88,76,65,80,84,130

Secondary structure (DSSP, 8-state):
-B--HHHHHHHHHT-TTS--SS--SSHHHHHHHSTTHHHHHHH--S-GGG-SS--TTTTTT--HHHHHHHHHHHHHTBS---BGGGHHHHHHHHHHHSS---GGGGS-S-TT-TT-----TT---SS-GGGGGGHHHHHHHHHHT--TTT----------------------PPPS--B---